Protein AF-A0A251R0H1-F1 (afdb_monomer)

Solvent-accessible surface area (backbone atoms only — not comparable to full-atom values): 16816 Å² total; per-residue (Å²): 136,90,85,82,91,78,93,80,93,90,88,89,86,91,89,86,87,88,80,90,82,88,77,90,83,90,82,91,83,88,71,77,65,68,59,54,53,57,49,51,52,51,50,49,50,52,51,52,47,53,55,49,50,53,53,51,51,61,48,65,69,34,68,59,36,58,60,69,63,50,48,65,57,42,72,81,57,63,61,76,92,51,38,46,67,50,48,35,42,77,58,64,64,34,59,48,39,52,86,54,25,64,61,52,51,53,52,52,35,50,54,39,52,54,44,37,54,70,69,63,72,56,62,74,89,78,49,51,72,67,54,52,51,50,50,51,51,44,64,62,44,36,65,63,40,64,68,92,40,68,46,41,65,36,69,69,50,28,52,49,50,41,52,41,51,50,54,49,15,74,75,35,73,74,42,39,77,54,96,64,56,70,62,64,45,50,62,44,47,56,44,48,46,52,79,80,46,77,85,55,67,86,76,51,60,76,83,82,50,55,71,68,56,50,51,49,42,46,28,54,31,41,50,46,44,50,45,56,42,71,78,46,50,50,46,53,24,82,91,23,58,43,48,55,52,49,53,52,51,48,53,53,50,42,46,73,77,38,57,68,62,45,53,55,56,62,72,67,54,78,76,79,77,73,82,78,81,88,124

Sequence (279 aa):
MSKDLEEEVQNPNKPSNNANSNGLNSSTSNIENTSKEAQKSTMGARATDSARIIKFTKVLSGTTVILEKLRELAWSGIPPYMRPDVWRLLLGYAPPNSDRRGGVLKRKRLEYLDCVSQYYDIPDTERSDDEINMLRQIAVDCPRTVPDVSFFQQAQVQKSLERILYTWAIRHPASGYVQGINDLVTPFLVVFLSEYLEGSVDSWSISDLSPDKISIIEADCYWCLSKLLDGMQDHYTFAQPGIQRLVFKLKEVVRRIDGLTNNQWRMREPRQKAPIPVG

Secondary structure (DSSP, 8-state):
-------------------------------TTHHHHHHHHHHHHHHHHHHHHHHHHHHHTSSB--HHHHHHHHTT---GGGHHHHHHHHTTSS-SBHHHHHHHHHHHHHHHHHHIIIIISS-GGGS-HHHHHHHHHHHHHGGGSSTT-GGGGSHHHHHHHHHHHHHHHHT-TTT---TTHHHHHHHHHHHHHTTT--S-GGG--GGGS-HHHHHHHHHHHHHHHHHHHHTSGGGTSTT-HHHHHHHHHHHHHHHHH-HHHHHHHHHHSPPPPPPPP--

Foldseek 3Di:
DDDDYDDDDDDDDYDDDDDDDDDDDDDDDDDPPVVVVVVVVVVVVVVVVVVLVVLQCVQLPDQFRDQVSLCVSPVVHDDLLCCLVSLCDNLVVAGRGPVCRVVSLVVLLVVLVVLCVVFVVDDPVPDDPVLVVLLVVLLVVQCVAPVVAVLSNDPVNSVLLSSLLSSLQVVLVQQRHDPPLSNVLVVLLVSLCCNPDDDDSNPDDPVVDDPVSSSSSSSSSSSSSVSVCVVLVLCRGPPRVSVVVVVVVVLVVCCVPPVPVNVVVVVPPPDDPDDDDDD

Nearest PDB structures (foldseek):
  1fkm-assembly1_A  TM=9.348E-01  e=6.766E-16  Saccharomyces cerevisiae
  2g77-assembly1_A  TM=9.321E-01  e=9.440E-16  Saccharomyces cerevisiae
  2qfz-assembly2_B  TM=9.842E-01  e=6.332E-15  Homo sapiens
  2qfz-assembly1_A  TM=9.785E-01  e=6.965E-15  Homo sapiens
  6d0s-assembly1_A  TM=9.529E-01  e=8.512E-13  Homo sapiens

Structure (mmCIF, N/CA/C/O backbone):
data_AF-A0A251R0H1-F1
#
_entry.id   AF-A0A251R0H1-F1
#
loop_
_atom_site.group_PDB
_atom_site.id
_atom_site.type_symbol
_atom_site.label_atom_id
_atom_site.label_alt_id
_atom_site.label_comp_id
_atom_site.label_asym_id
_atom_site.label_entity_id
_atom_site.label_seq_id
_atom_site.pdbx_PDB_ins_code
_atom_site.Cartn_x
_atom_site.Cartn_y
_atom_site.Cartn_z
_atom_site.occupancy
_atom_site.B_iso_or_equiv
_atom_site.auth_seq_id
_atom_site.auth_comp_id
_atom_site.auth_asym_id
_atom_site.auth_atom_id
_atom_site.pdbx_PDB_model_num
ATOM 1 N N . MET A 1 1 ? 18.557 64.576 3.993 1.00 33.88 1 MET A N 1
ATOM 2 C CA . MET A 1 1 ? 17.906 65.664 4.748 1.00 33.88 1 MET A CA 1
ATOM 3 C C . MET A 1 1 ? 16.540 65.149 5.167 1.00 33.88 1 MET A C 1
ATOM 5 O O . MET A 1 1 ? 15.774 64.766 4.294 1.00 33.88 1 MET A O 1
ATOM 9 N N . SER A 1 2 ? 16.331 65.023 6.473 1.00 28.97 2 SER A N 1
ATOM 10 C CA . SER A 1 2 ? 15.152 64.465 7.147 1.00 28.97 2 SER A CA 1
ATOM 11 C C . SER A 1 2 ? 13.860 65.251 6.907 1.00 28.97 2 SER A C 1
ATOM 13 O O . SER A 1 2 ? 13.933 66.444 6.601 1.00 28.97 2 SER A O 1
ATOM 15 N N . LYS A 1 3 ? 12.713 64.587 7.125 1.00 32.62 3 LYS A N 1
ATOM 16 C CA . LYS A 1 3 ? 11.586 65.021 7.990 1.00 32.62 3 LYS A CA 1
ATOM 17 C C . LYS A 1 3 ? 10.477 63.950 7.930 1.00 32.62 3 LYS A C 1
ATOM 19 O O . LYS A 1 3 ? 10.021 63.652 6.833 1.00 32.62 3 LYS A O 1
ATOM 24 N N . ASP A 1 4 ? 10.264 63.140 8.972 1.00 32.03 4 ASP A N 1
ATOM 25 C CA . ASP A 1 4 ? 9.591 63.386 10.279 1.00 32.03 4 ASP A CA 1
ATOM 26 C C . ASP A 1 4 ? 8.078 63.051 10.193 1.00 32.03 4 ASP A C 1
ATOM 28 O O . ASP A 1 4 ? 7.418 63.559 9.291 1.00 32.03 4 ASP A O 1
ATOM 32 N N . LEU A 1 5 ? 7.600 61.992 10.888 1.00 32.25 5 LEU A N 1
ATOM 33 C CA . LEU A 1 5 ? 6.926 61.963 12.226 1.00 32.25 5 LEU A CA 1
ATOM 34 C C . LEU A 1 5 ? 5.464 62.475 12.138 1.00 32.25 5 LEU A C 1
ATOM 36 O O . LEU A 1 5 ? 5.220 63.439 11.426 1.00 32.25 5 LEU A O 1
ATOM 40 N N . GLU A 1 6 ? 4.414 61.989 12.807 1.00 30.75 6 GLU A N 1
ATOM 41 C CA . GLU A 1 6 ? 4.087 60.927 13.778 1.00 30.75 6 GLU A CA 1
ATOM 42 C C . GLU A 1 6 ? 2.548 61.026 13.995 1.00 30.75 6 GLU A C 1
ATOM 44 O O . GLU A 1 6 ? 2.021 62.121 13.818 1.00 30.75 6 GLU A O 1
ATOM 49 N N . GLU A 1 7 ? 1.873 59.911 14.338 1.00 28.66 7 GLU A N 1
ATOM 50 C CA . GLU A 1 7 ? 0.805 59.740 15.374 1.00 28.66 7 GLU A CA 1
ATOM 51 C C . GLU A 1 7 ? -0.383 60.749 15.514 1.00 28.66 7 GLU A C 1
ATOM 53 O O . GLU A 1 7 ? -0.300 61.911 15.163 1.00 28.66 7 GLU A O 1
ATOM 58 N N . GLU A 1 8 ? -1.580 60.474 16.052 1.00 27.03 8 GLU A N 1
ATOM 59 C CA . GLU A 1 8 ? -2.229 59.374 16.782 1.00 27.03 8 GLU A CA 1
ATOM 60 C C . GLU A 1 8 ? -3.769 59.662 16.817 1.00 27.03 8 GLU A C 1
ATOM 62 O O . GLU A 1 8 ? -4.186 60.816 16.851 1.00 27.03 8 GLU A O 1
ATOM 67 N N . VAL A 1 9 ? -4.585 58.594 16.864 1.00 27.45 9 VAL A N 1
ATOM 68 C CA . VAL A 1 9 ? -5.746 58.335 17.764 1.00 27.45 9 VAL A CA 1
ATOM 69 C C . VAL A 1 9 ? -7.031 59.221 17.795 1.00 27.45 9 VAL A C 1
ATOM 71 O O . VAL A 1 9 ? -7.006 60.438 17.901 1.00 27.45 9 VAL A O 1
ATOM 74 N N . GLN A 1 10 ? -8.171 58.495 17.872 1.00 27.14 10 GLN A N 1
ATOM 75 C CA . GLN A 1 10 ? -9.391 58.662 18.716 1.00 27.14 10 GLN A CA 1
ATOM 76 C C . GLN A 1 10 ? -10.782 58.726 18.029 1.00 27.14 10 GLN A C 1
ATOM 78 O O . GLN A 1 10 ? -11.027 59.438 17.065 1.00 27.14 10 GLN A O 1
ATOM 83 N N . ASN A 1 11 ? -11.709 57.948 18.606 1.00 26.66 11 ASN A N 1
ATOM 84 C CA . ASN A 1 11 ? -13.141 57.734 18.309 1.00 26.66 11 ASN A CA 1
ATOM 85 C C . ASN A 1 11 ? -13.963 58.362 19.469 1.00 26.66 11 ASN A C 1
ATOM 87 O O . ASN A 1 11 ? -13.424 58.310 20.582 1.00 26.66 11 ASN A O 1
ATOM 91 N N . PRO A 1 12 ? -15.199 58.929 19.326 1.00 34.78 12 PRO A N 1
ATOM 92 C CA . PRO A 1 12 ? -16.439 58.152 19.619 1.00 34.78 12 PRO A CA 1
ATOM 93 C C . PRO A 1 12 ? -17.831 58.668 19.077 1.00 34.78 12 PRO A C 1
ATOM 95 O O . PRO A 1 12 ? -18.047 59.850 18.855 1.00 34.78 12 PRO A O 1
ATOM 98 N N . ASN A 1 13 ? -18.816 57.743 19.004 1.00 26.47 13 ASN A N 1
ATOM 99 C CA . ASN A 1 13 ? -20.289 57.787 19.295 1.00 26.47 13 ASN A CA 1
ATOM 100 C C . ASN A 1 13 ? -21.330 58.824 18.727 1.00 26.47 13 ASN A C 1
ATOM 102 O O . ASN A 1 13 ? -21.413 59.931 19.238 1.00 26.47 13 ASN A O 1
ATOM 106 N N . LYS A 1 14 ? -22.289 58.302 17.899 1.00 26.69 14 LYS A N 1
ATOM 107 C CA . LYS A 1 14 ? -23.811 58.398 17.853 1.00 26.69 14 LYS A CA 1
ATOM 108 C C . LYS A 1 14 ? -24.567 59.777 17.874 1.00 26.69 14 LYS A C 1
ATOM 110 O O . LYS A 1 14 ? -23.986 60.757 18.305 1.00 26.69 14 LYS A O 1
ATOM 115 N N . PRO A 1 15 ? -25.925 59.872 17.686 1.00 43.66 15 PRO A N 1
ATOM 116 C CA . PRO A 1 15 ? -26.923 59.247 16.766 1.00 43.66 15 PRO A CA 1
ATOM 117 C C . PRO A 1 15 ? -28.010 60.239 16.190 1.00 43.66 15 PRO A C 1
ATOM 119 O O . PRO A 1 15 ? -28.147 61.361 16.666 1.00 43.66 15 PRO A O 1
ATOM 122 N N . SER A 1 16 ? -28.881 59.813 15.251 1.00 25.80 16 SER A N 1
ATOM 123 C CA . SER A 1 16 ? -30.300 60.276 15.066 1.00 25.80 16 SER A CA 1
ATOM 124 C C . SER A 1 16 ? -30.977 59.460 13.945 1.00 25.80 16 SER A C 1
ATOM 126 O O . SER A 1 16 ? -30.364 59.300 12.899 1.00 25.80 16 SER A O 1
ATOM 128 N N . ASN A 1 17 ? -32.076 58.709 14.118 1.00 26.19 17 ASN A N 1
ATOM 129 C CA . ASN A 1 17 ? -33.483 58.950 14.516 1.00 26.19 17 ASN A CA 1
ATOM 130 C C . ASN A 1 17 ? -34.459 59.301 13.367 1.00 26.19 17 ASN A C 1
ATOM 132 O O . ASN A 1 17 ? -34.279 60.301 12.683 1.00 26.19 17 ASN A O 1
ATOM 136 N N . ASN A 1 18 ? -35.559 58.523 13.344 1.00 29.03 18 ASN A N 1
ATOM 137 C CA . ASN A 1 18 ? -36.906 58.754 12.778 1.00 29.03 18 ASN A CA 1
ATOM 138 C C . ASN A 1 18 ? -37.117 58.564 11.258 1.00 29.03 18 ASN A C 1
ATOM 140 O O . ASN A 1 18 ? -36.307 59.008 10.463 1.00 29.03 18 ASN A O 1
ATOM 144 N N . ALA A 1 19 ? -38.220 57.985 10.757 1.00 28.23 19 ALA A N 1
ATOM 145 C CA . ALA A 1 19 ? -39.401 57.337 11.347 1.00 28.23 19 ALA A CA 1
ATOM 146 C C . ALA A 1 19 ? -40.249 56.667 10.229 1.00 28.23 19 ALA A C 1
ATOM 148 O O . ALA A 1 19 ? -40.205 57.144 9.102 1.00 28.23 19 ALA A O 1
ATOM 149 N N . ASN A 1 20 ? -41.049 55.651 10.616 1.00 28.34 20 ASN A N 1
ATOM 150 C CA . ASN A 1 20 ? -42.420 55.286 10.169 1.00 28.34 20 ASN A CA 1
ATOM 151 C C . ASN A 1 20 ? -42.744 55.091 8.663 1.00 28.34 20 ASN A C 1
ATOM 153 O O . ASN A 1 20 ? -42.282 55.829 7.814 1.00 28.34 20 ASN A O 1
ATOM 157 N N . SER A 1 21 ? -43.641 54.202 8.213 1.00 27.86 21 SER A N 1
ATOM 158 C CA . SER A 1 21 ? -44.612 53.273 8.826 1.00 27.86 21 SER A CA 1
ATOM 159 C C . SER A 1 21 ? -45.379 52.538 7.702 1.00 27.86 21 SER A C 1
ATOM 161 O O . SER A 1 21 ? -45.426 53.045 6.583 1.00 27.86 21 SER A O 1
ATOM 163 N N . ASN A 1 22 ? -46.104 51.470 8.074 1.00 30.30 22 ASN A N 1
ATOM 164 C CA . ASN A 1 22 ? -47.181 50.750 7.352 1.00 30.30 22 ASN A CA 1
ATOM 165 C C . ASN A 1 22 ? -46.716 49.660 6.370 1.00 30.30 22 ASN A C 1
ATOM 167 O O . ASN A 1 22 ? -45.845 49.887 5.551 1.00 30.30 22 ASN A O 1
ATOM 171 N N . GLY A 1 23 ? -47.274 48.451 6.342 1.00 27.67 23 GLY A N 1
ATOM 172 C CA . GLY A 1 23 ? -4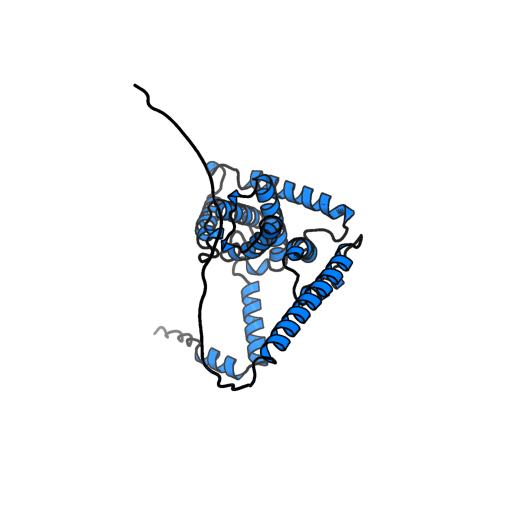8.433 47.871 7.014 1.00 27.67 23 GLY A CA 1
ATOM 173 C C . GLY A 1 23 ? -48.643 46.450 6.463 1.00 27.67 23 GLY A C 1
ATOM 174 O O . GLY A 1 23 ? -48.326 46.174 5.311 1.00 27.67 23 GLY A O 1
ATOM 175 N N . LEU A 1 24 ? -49.103 45.565 7.343 1.00 28.53 24 LEU A N 1
ATOM 176 C CA . LEU A 1 24 ? -49.311 44.116 7.222 1.00 28.53 24 LEU A CA 1
ATOM 177 C C . LEU A 1 24 ? -49.946 43.607 5.911 1.00 28.53 24 LEU A C 1
ATOM 179 O O . LEU A 1 24 ? -50.910 44.192 5.432 1.00 28.53 24 LEU A O 1
ATOM 183 N N . ASN A 1 25 ? -49.540 42.400 5.490 1.00 28.50 25 ASN A N 1
ATOM 184 C CA . ASN A 1 25 ? -50.471 41.279 5.308 1.00 28.50 25 ASN A CA 1
ATOM 185 C C . ASN A 1 25 ? -49.767 39.926 5.517 1.00 28.50 25 ASN A C 1
ATOM 187 O O . ASN A 1 25 ? -48.743 39.621 4.912 1.00 28.50 25 ASN A O 1
ATOM 191 N N . SER A 1 26 ? -50.342 39.148 6.433 1.00 26.64 26 SER A N 1
ATOM 192 C CA . SER A 1 26 ? -49.935 37.812 6.865 1.00 26.64 26 SER A CA 1
ATOM 193 C C . SER A 1 26 ? -50.400 36.745 5.872 1.00 26.64 26 SER A C 1
ATOM 195 O O . SER A 1 26 ? -51.527 36.791 5.382 1.00 26.64 26 SER A O 1
ATOM 197 N N . SER A 1 27 ? -49.556 35.747 5.617 1.00 27.92 27 SER A N 1
ATOM 198 C CA . SER A 1 27 ? -49.965 34.433 5.112 1.00 27.92 27 SER A CA 1
ATOM 199 C C . SER A 1 27 ? -49.024 33.381 5.694 1.00 27.92 27 SER A C 1
ATOM 201 O O . SER A 1 27 ? -47.894 33.198 5.250 1.00 27.92 27 SER A O 1
ATOM 203 N N . THR A 1 28 ? -49.490 32.729 6.751 1.00 32.06 28 THR A N 1
ATOM 204 C CA . THR A 1 28 ? -48.894 31.555 7.386 1.00 32.06 28 THR A CA 1
ATOM 205 C C . THR A 1 28 ? -49.078 30.325 6.494 1.00 32.06 28 THR A C 1
ATOM 207 O O . THR A 1 28 ? -50.207 29.988 6.152 1.00 32.06 28 THR A O 1
ATOM 210 N N . SER A 1 29 ? -47.997 29.608 6.168 1.00 31.45 29 SER A N 1
ATOM 211 C CA . SER A 1 29 ? -47.917 28.137 6.304 1.00 31.45 29 SER A CA 1
ATOM 212 C C . SER A 1 29 ? -46.581 27.551 5.805 1.00 31.45 29 SER A C 1
ATOM 214 O O . SER A 1 29 ? -46.056 27.935 4.767 1.00 31.45 29 SER A O 1
ATOM 216 N N . ASN A 1 30 ? -46.097 26.550 6.556 1.00 33.62 30 ASN A N 1
ATOM 217 C CA . ASN A 1 30 ? -45.208 25.451 6.138 1.00 33.62 30 ASN A CA 1
ATOM 218 C C . ASN A 1 30 ? -43.681 25.666 6.040 1.00 33.62 30 ASN A C 1
ATOM 220 O O . ASN A 1 30 ? -43.066 25.229 5.073 1.00 33.62 30 ASN A O 1
ATOM 224 N N . ILE A 1 31 ? -43.033 26.205 7.084 1.00 37.12 31 ILE A N 1
ATOM 225 C CA . ILE A 1 31 ? -41.552 26.158 7.217 1.00 37.12 31 ILE A CA 1
ATOM 226 C C . ILE A 1 31 ? -41.069 25.261 8.384 1.00 37.12 31 ILE A C 1
ATOM 228 O O . ILE A 1 31 ? -39.903 24.879 8.443 1.00 37.12 31 ILE A O 1
ATOM 232 N N . GLU A 1 32 ? -41.945 24.817 9.292 1.00 33.03 32 GLU A N 1
ATOM 233 C CA . GLU A 1 32 ? -41.499 24.134 10.525 1.00 33.03 32 GLU A CA 1
ATOM 234 C C . GLU A 1 32 ? -41.261 22.612 10.432 1.00 33.03 32 GLU A C 1
ATOM 236 O O . GLU A 1 32 ? -40.741 22.030 11.387 1.00 33.03 32 GLU A O 1
ATOM 241 N N . ASN A 1 33 ? -41.581 21.952 9.311 1.00 34.88 33 ASN A N 1
ATOM 242 C CA . ASN A 1 33 ? -41.380 20.497 9.181 1.00 34.88 33 ASN A CA 1
ATOM 243 C C . ASN A 1 33 ? -40.058 20.098 8.503 1.00 34.88 33 ASN A C 1
ATOM 245 O O . ASN A 1 33 ? -39.491 19.064 8.851 1.00 34.88 33 ASN A O 1
ATOM 249 N N . THR A 1 34 ? -39.502 20.925 7.616 1.00 36.66 34 THR A N 1
ATOM 250 C CA . THR A 1 34 ? -38.254 20.620 6.887 1.00 36.66 34 THR A CA 1
ATOM 251 C C . THR A 1 34 ? -37.001 20.754 7.759 1.00 36.66 34 THR A C 1
ATOM 253 O O . THR A 1 34 ? -36.022 20.034 7.567 1.00 36.66 34 THR A O 1
ATOM 256 N N . SER A 1 35 ? -37.029 21.627 8.768 1.00 41.69 35 SER A N 1
ATOM 257 C CA . SER A 1 35 ? -35.908 21.844 9.694 1.00 41.69 35 SER A CA 1
ATOM 258 C C . SER A 1 35 ? -35.777 20.737 10.748 1.00 41.69 35 SER A C 1
ATOM 260 O O . SER A 1 35 ? -34.661 20.367 11.114 1.00 41.69 35 SER A O 1
ATOM 262 N N . LYS A 1 36 ? -36.892 20.139 11.191 1.00 38.16 36 LYS A N 1
ATOM 263 C CA . LYS A 1 36 ? -36.881 19.040 12.173 1.00 38.16 36 LYS A CA 1
ATOM 264 C C . LYS A 1 36 ? -36.398 17.720 11.572 1.00 38.16 36 LYS A C 1
ATOM 266 O O . LYS A 1 36 ? -35.693 16.986 12.255 1.00 38.16 36 LYS A O 1
ATOM 271 N N . GLU A 1 37 ? -36.701 17.425 10.308 1.00 37.50 37 GLU A N 1
ATOM 272 C CA . GLU A 1 37 ? -36.229 16.200 9.640 1.00 37.50 37 GLU A CA 1
ATOM 273 C C . GLU A 1 37 ? -34.733 16.246 9.299 1.00 37.50 37 GLU A C 1
ATOM 275 O O . GLU A 1 37 ? -34.021 15.276 9.563 1.00 37.50 37 GLU A O 1
ATOM 280 N N . ALA A 1 38 ? -34.227 17.390 8.823 1.00 40.59 38 ALA A N 1
ATOM 281 C CA . ALA A 1 38 ? -32.801 17.591 8.555 1.00 40.59 38 ALA A CA 1
ATOM 282 C C . ALA A 1 38 ? -31.947 17.603 9.839 1.00 40.59 38 ALA A C 1
ATOM 284 O O . ALA A 1 38 ? -30.822 17.096 9.855 1.00 40.59 38 ALA A O 1
ATOM 285 N N . GLN A 1 39 ? -32.477 18.126 10.952 1.00 39.84 39 GLN A N 1
ATOM 286 C CA . GLN A 1 39 ? -31.795 18.055 12.248 1.00 39.84 39 GLN A CA 1
ATOM 287 C C . GLN A 1 39 ? -31.884 16.665 12.889 1.00 39.84 39 GLN A C 1
ATOM 289 O O . GLN A 1 39 ? -30.899 16.207 13.466 1.00 39.84 39 GLN A O 1
ATOM 294 N N . LYS A 1 40 ? -33.003 15.943 12.739 1.00 38.09 40 LYS A N 1
ATOM 295 C CA . LYS A 1 40 ? -33.164 14.574 13.262 1.00 38.09 40 LYS A CA 1
ATOM 296 C C . LYS A 1 40 ? -32.324 13.554 12.480 1.00 38.09 40 LYS A C 1
ATOM 298 O O . LYS A 1 40 ? -31.766 12.649 13.098 1.00 38.09 40 LYS A O 1
ATOM 303 N N . SER A 1 41 ? -32.151 13.735 11.167 1.00 43.84 41 SER A N 1
ATOM 304 C CA . SER A 1 41 ? -31.248 12.919 10.340 1.00 43.84 41 SER A CA 1
ATOM 305 C C . SER A 1 41 ? -29.771 13.195 10.645 1.00 43.84 41 SER A C 1
ATOM 307 O O . SER A 1 41 ? -28.990 12.254 10.769 1.00 43.84 41 SER A O 1
ATOM 309 N N . THR A 1 42 ? -29.393 14.456 10.882 1.00 44.75 42 THR A N 1
ATOM 310 C CA . THR A 1 42 ? -28.019 14.841 11.255 1.00 44.75 42 THR A CA 1
ATOM 311 C C . THR A 1 42 ? -27.660 14.405 12.681 1.00 44.75 42 THR A C 1
ATOM 313 O O . THR A 1 42 ? -26.555 13.917 12.921 1.00 44.75 42 THR A O 1
ATOM 316 N N . MET A 1 43 ? -28.586 14.524 13.640 1.00 41.47 43 MET A N 1
ATOM 317 C CA . MET A 1 43 ? -28.401 14.018 15.007 1.00 41.47 43 MET A CA 1
ATOM 318 C C . MET A 1 43 ? -28.357 12.488 15.048 1.00 41.47 43 MET A C 1
ATOM 320 O O . MET A 1 43 ? -27.519 11.930 15.753 1.00 41.47 43 MET A O 1
ATOM 324 N N . GLY A 1 44 ? -29.204 11.812 14.263 1.00 45.69 44 GLY A N 1
ATOM 325 C CA . GLY A 1 44 ? -29.175 10.360 14.095 1.00 45.69 44 GLY A CA 1
ATOM 326 C C . GLY A 1 44 ? -27.857 9.878 13.490 1.00 45.69 44 GLY A C 1
ATOM 327 O O . GLY A 1 44 ? -27.226 8.991 14.054 1.00 45.69 44 GLY A O 1
ATOM 328 N N . ALA A 1 45 ? -27.380 10.524 12.421 1.00 51.44 45 ALA A N 1
ATOM 329 C CA . ALA A 1 45 ? -26.102 10.207 11.784 1.00 51.44 45 ALA A CA 1
ATOM 330 C C . ALA A 1 45 ? -24.908 10.398 12.740 1.00 51.44 45 ALA A C 1
ATOM 332 O O . ALA A 1 45 ? -24.095 9.487 12.899 1.00 51.44 45 ALA A O 1
ATOM 333 N N . ARG A 1 46 ? -24.840 11.525 13.464 1.00 57.53 46 ARG A N 1
ATOM 334 C CA . ARG A 1 46 ? -23.781 11.789 14.460 1.00 57.53 46 ARG A CA 1
ATOM 335 C C . ARG A 1 46 ? -23.829 10.830 15.654 1.00 57.53 46 ARG A C 1
ATOM 337 O O . ARG A 1 46 ? -22.784 10.381 16.116 1.00 57.53 46 ARG A O 1
ATOM 344 N N . ALA A 1 47 ? -25.021 10.472 16.136 1.00 60.31 47 ALA A N 1
ATOM 345 C CA . ALA A 1 47 ? -25.182 9.487 17.208 1.00 60.31 47 ALA A CA 1
ATOM 346 C C . ALA A 1 47 ? -24.784 8.072 16.753 1.00 60.31 47 ALA A C 1
ATOM 348 O O . ALA A 1 47 ? -24.138 7.341 17.505 1.00 60.31 47 ALA A O 1
ATOM 349 N N . THR A 1 48 ? -25.111 7.694 15.510 1.00 64.44 48 THR A N 1
ATOM 350 C CA . THR A 1 48 ? -24.682 6.410 14.934 1.00 64.44 48 THR A CA 1
ATOM 351 C C . THR A 1 48 ? -23.176 6.345 14.714 1.00 64.44 48 THR A C 1
ATOM 353 O O . THR A 1 48 ? -22.586 5.286 14.934 1.00 64.44 48 THR A O 1
ATOM 356 N N . ASP A 1 49 ? -22.547 7.465 14.348 1.00 77.69 49 ASP A N 1
ATOM 357 C CA . ASP A 1 49 ? -21.098 7.547 14.185 1.00 77.69 49 ASP A CA 1
ATOM 358 C C . ASP A 1 49 ? -20.399 7.447 15.546 1.00 77.69 49 ASP A C 1
ATOM 360 O O . ASP A 1 49 ? -19.556 6.578 15.744 1.00 77.69 49 ASP A O 1
ATOM 364 N N . SER A 1 50 ? -20.866 8.189 16.557 1.00 85.88 50 SER A N 1
ATOM 365 C CA . SER A 1 50 ? -20.360 8.078 17.933 1.00 85.88 50 SER A CA 1
ATOM 366 C C . SER A 1 50 ? -20.475 6.651 18.494 1.00 85.88 50 SER A C 1
ATOM 368 O O . SER A 1 50 ? -19.505 6.104 19.025 1.00 85.88 50 SER A O 1
ATOM 370 N N . ALA A 1 51 ? -21.620 5.986 18.309 1.00 90.81 51 ALA A N 1
ATOM 371 C CA . ALA A 1 51 ? -21.799 4.600 18.739 1.00 90.81 51 ALA A CA 1
ATOM 372 C C . ALA A 1 51 ? -20.872 3.626 17.992 1.00 90.81 51 ALA A C 1
ATOM 374 O O . ALA A 1 51 ? -20.363 2.673 18.588 1.00 90.81 51 ALA A O 1
ATOM 375 N N . ARG A 1 52 ? -20.638 3.847 16.692 1.00 91.75 52 ARG A N 1
ATOM 376 C CA . ARG A 1 52 ? -19.697 3.057 15.885 1.00 91.75 52 ARG A CA 1
ATOM 377 C C . ARG A 1 52 ? -18.275 3.211 16.417 1.00 91.75 52 ARG A C 1
ATOM 379 O O . ARG A 1 52 ? -17.613 2.204 16.660 1.00 91.75 52 ARG A O 1
ATOM 386 N N . ILE A 1 53 ? -17.852 4.444 16.669 1.00 94.06 53 ILE A N 1
ATOM 387 C CA . ILE A 1 53 ? -16.532 4.783 17.208 1.00 94.06 53 ILE A CA 1
ATOM 388 C C . ILE A 1 53 ? -16.306 4.081 18.546 1.00 94.06 53 ILE A C 1
ATOM 390 O O . ILE A 1 53 ? -15.307 3.387 18.710 1.00 94.06 53 ILE A O 1
ATOM 394 N N . ILE A 1 54 ? -17.270 4.162 19.468 1.00 95.56 54 ILE A N 1
ATOM 395 C CA . ILE A 1 54 ? -17.191 3.490 20.774 1.00 95.56 54 ILE A CA 1
ATOM 396 C C . ILE A 1 54 ? -16.968 1.981 20.609 1.00 95.56 54 ILE A C 1
ATOM 398 O O . ILE A 1 54 ? -16.147 1.392 21.318 1.00 95.56 54 ILE A O 1
ATOM 402 N N . LYS A 1 55 ? -17.664 1.336 19.663 1.00 95.50 55 LYS A N 1
ATOM 403 C CA . LYS A 1 55 ? -17.494 -0.102 19.421 1.00 95.50 55 LYS A CA 1
ATOM 404 C C . LYS A 1 55 ? -16.108 -0.439 18.862 1.00 95.50 55 LYS A C 1
ATOM 406 O O . LYS A 1 55 ? -15.505 -1.399 19.340 1.00 95.50 55 LYS A O 1
ATOM 411 N N . PHE A 1 56 ? -15.589 0.334 17.904 1.00 97.19 56 PHE A N 1
ATOM 412 C CA . PHE A 1 56 ? -14.227 0.133 17.393 1.00 97.19 56 PHE A CA 1
ATOM 413 C C . PHE A 1 56 ? -13.186 0.344 18.493 1.00 97.19 56 PHE A C 1
ATOM 415 O O . PHE A 1 56 ? -12.346 -0.529 18.700 1.00 97.19 56 PHE A O 1
ATOM 422 N N . THR A 1 57 ? -13.280 1.438 19.252 1.00 96.62 57 THR A N 1
ATOM 423 C CA . THR A 1 57 ? -12.370 1.728 20.369 1.00 96.62 57 THR A CA 1
ATOM 424 C C . THR A 1 57 ? -12.360 0.588 21.383 1.00 96.62 57 THR A C 1
ATOM 426 O O . THR A 1 57 ? -11.291 0.157 21.804 1.00 96.62 57 THR A O 1
ATOM 429 N N . LYS A 1 58 ? -13.531 0.027 21.717 1.00 96.69 58 LYS A N 1
ATOM 430 C CA . LYS A 1 58 ? -13.643 -1.129 22.619 1.00 96.69 58 LYS A CA 1
ATOM 431 C C . LYS A 1 58 ? -12.946 -2.383 22.082 1.00 96.69 58 LYS A C 1
ATOM 433 O O . LYS A 1 58 ? -12.373 -3.136 22.861 1.00 96.69 58 LYS A O 1
ATOM 438 N N . VAL A 1 59 ? -13.029 -2.651 20.779 1.00 96.50 59 VAL A N 1
ATOM 439 C CA . VAL A 1 59 ? -12.372 -3.821 20.167 1.00 96.50 59 VAL A CA 1
ATOM 440 C C . VAL A 1 59 ? -10.859 -3.617 20.073 1.00 96.50 59 VAL A C 1
ATOM 442 O O . VAL A 1 59 ? -10.101 -4.550 20.334 1.00 96.50 59 VAL A O 1
ATOM 445 N N . LEU A 1 60 ? -10.417 -2.407 19.731 1.00 96.44 60 LEU A N 1
ATOM 446 C CA . LEU A 1 60 ? -9.004 -2.076 19.533 1.00 96.44 60 LEU A CA 1
ATOM 447 C C . LEU A 1 60 ? -8.223 -1.902 20.843 1.00 96.44 60 LEU A C 1
ATOM 449 O O . LEU A 1 60 ? -7.006 -2.073 20.831 1.00 96.44 60 LEU A O 1
ATOM 453 N N . SER A 1 61 ? -8.897 -1.593 21.956 1.00 95.25 61 SER A N 1
ATOM 454 C CA . SER A 1 61 ? -8.266 -1.429 23.274 1.00 95.25 61 SER A CA 1
ATOM 455 C C . SER A 1 61 ? -7.909 -2.746 23.972 1.00 95.25 61 SER A C 1
ATOM 457 O O . SER A 1 61 ? -7.217 -2.731 24.989 1.00 95.25 61 SER A O 1
ATOM 459 N N . GLY A 1 62 ? -8.359 -3.891 23.450 1.00 94.06 62 GLY A N 1
ATOM 460 C CA . GLY A 1 62 ? -7.999 -5.197 23.998 1.00 94.06 62 GLY A CA 1
ATOM 461 C C . GLY A 1 62 ? -6.504 -5.502 23.849 1.00 94.06 62 GLY A C 1
ATOM 462 O O . GLY A 1 62 ? -5.900 -5.193 22.824 1.00 94.06 62 GLY A O 1
ATOM 463 N N . THR A 1 63 ? -5.911 -6.183 24.839 1.00 95.31 63 THR A N 1
ATOM 464 C CA . THR A 1 63 ? -4.507 -6.652 24.794 1.00 95.31 63 THR A CA 1
ATOM 465 C C . THR A 1 63 ? -4.218 -7.491 23.549 1.00 95.31 63 THR A C 1
ATOM 467 O O . THR A 1 63 ? -3.138 -7.429 22.968 1.00 95.31 63 THR A O 1
ATOM 470 N N . THR A 1 64 ? -5.201 -8.281 23.118 1.00 96.94 64 THR A N 1
ATOM 471 C CA . THR A 1 64 ? -5.193 -8.977 21.832 1.00 96.94 64 THR A CA 1
ATOM 472 C C . THR A 1 64 ? -6.484 -8.650 21.101 1.00 96.94 64 THR A C 1
ATOM 474 O O . THR A 1 64 ? -7.574 -8.966 21.580 1.00 96.94 64 THR A O 1
ATOM 477 N N . VAL A 1 65 ? -6.365 -8.013 19.938 1.00 97.62 65 VAL A N 1
ATOM 478 C CA . VAL A 1 65 ? -7.518 -7.670 19.102 1.00 97.62 65 VAL A CA 1
ATOM 479 C C . VAL A 1 65 ? -8.086 -8.937 18.463 1.00 97.62 65 VAL A C 1
ATOM 481 O O . VAL A 1 65 ? -7.388 -9.661 17.755 1.00 97.62 65 VAL A O 1
ATOM 484 N N . ILE A 1 66 ? -9.375 -9.196 18.683 1.00 97.38 66 ILE A N 1
ATOM 485 C CA . ILE A 1 66 ? -10.079 -10.326 18.065 1.00 97.38 66 ILE A CA 1
ATOM 486 C C . ILE A 1 66 ? -10.420 -9.949 16.619 1.00 97.38 66 ILE A C 1
ATOM 488 O O . ILE A 1 66 ? -11.373 -9.206 16.379 1.00 97.38 66 ILE A O 1
ATOM 492 N N . LEU A 1 67 ? -9.642 -10.461 15.660 1.00 97.44 67 LEU A N 1
ATOM 493 C CA . LEU A 1 67 ? -9.743 -10.070 14.249 1.00 97.44 67 LEU A CA 1
ATOM 494 C C . LEU A 1 67 ? -11.112 -10.374 13.625 1.00 97.44 67 LEU A C 1
ATOM 496 O O . LEU A 1 67 ? -11.585 -9.559 12.844 1.00 97.44 67 LEU A O 1
ATOM 500 N N . GLU A 1 68 ? -11.784 -11.469 13.999 1.00 97.56 68 GLU A N 1
ATOM 501 C CA . GLU A 1 68 ? -13.134 -11.764 13.480 1.00 97.56 68 GLU A CA 1
ATOM 502 C C . GLU A 1 68 ? -14.144 -10.678 13.855 1.00 97.56 68 GLU A C 1
ATOM 504 O O . GLU A 1 68 ? -14.826 -10.134 12.990 1.00 97.56 68 GLU A O 1
ATOM 509 N N . LYS A 1 69 ? -14.156 -10.254 15.125 1.00 97.25 69 LYS A N 1
ATOM 510 C CA . LYS A 1 69 ? -15.014 -9.147 15.572 1.00 97.25 69 LYS A CA 1
ATOM 511 C C . LYS A 1 69 ? -14.667 -7.856 14.837 1.00 97.25 69 LYS A C 1
ATOM 513 O O . LYS A 1 69 ? -15.555 -7.105 14.452 1.00 97.25 69 LYS A O 1
ATOM 518 N N . LEU A 1 70 ? -13.376 -7.589 14.628 1.00 97.88 70 LEU A N 1
ATOM 519 C CA . LEU A 1 70 ? -12.949 -6.406 13.885 1.00 97.88 70 LEU A CA 1
ATOM 520 C C . LEU A 1 70 ? -13.435 -6.442 12.426 1.00 97.88 70 LEU A C 1
ATOM 522 O O . LEU A 1 70 ? -13.898 -5.415 11.934 1.00 97.88 70 LEU A O 1
ATOM 526 N N . ARG A 1 71 ? -13.385 -7.604 11.758 1.00 98.19 71 ARG A N 1
ATOM 527 C CA . ARG A 1 71 ? -13.908 -7.793 10.393 1.00 98.19 71 ARG A CA 1
ATOM 528 C C . ARG A 1 71 ? -15.412 -7.567 10.323 1.00 98.19 71 ARG A C 1
ATOM 530 O O . ARG A 1 71 ? -15.858 -6.819 9.459 1.00 98.19 71 ARG A O 1
ATOM 537 N N . GLU A 1 72 ? -16.177 -8.150 11.245 1.00 97.25 72 GLU A N 1
ATOM 538 C CA . GLU A 1 72 ? -17.634 -7.963 11.321 1.00 97.25 72 GLU A CA 1
ATOM 539 C C . GLU A 1 72 ? -18.009 -6.481 11.459 1.00 97.25 72 GLU A C 1
ATOM 541 O O . GLU A 1 72 ? -18.893 -5.986 10.759 1.00 97.25 72 GLU A O 1
ATOM 546 N N . LEU A 1 73 ? -17.301 -5.744 12.322 1.00 96.19 73 LEU A N 1
ATOM 547 C CA . LEU A 1 73 ? -17.507 -4.304 12.471 1.00 96.19 73 LEU A CA 1
ATOM 548 C C . LEU A 1 73 ? -17.116 -3.521 11.212 1.00 96.19 73 LEU A C 1
ATOM 550 O O . LEU A 1 73 ? -17.879 -2.662 10.758 1.00 96.19 73 LEU A O 1
ATOM 554 N N . ALA A 1 74 ? -15.946 -3.823 10.649 1.00 97.19 74 ALA A N 1
ATOM 555 C CA . ALA A 1 74 ? -15.400 -3.155 9.473 1.00 97.19 74 ALA A CA 1
ATOM 556 C C . ALA A 1 74 ? -16.210 -3.404 8.194 1.00 97.19 74 ALA A C 1
ATOM 558 O O . ALA A 1 74 ? -16.178 -2.558 7.301 1.00 97.19 74 ALA A O 1
ATOM 559 N N . TRP A 1 75 ? -16.970 -4.503 8.118 1.00 96.38 75 TRP A N 1
ATOM 560 C CA . TRP A 1 75 ? -17.787 -4.865 6.954 1.00 96.38 75 TRP A CA 1
ATOM 561 C C . TRP A 1 75 ? -18.760 -3.759 6.534 1.00 96.38 75 TRP A C 1
ATOM 563 O O . TRP A 1 75 ? -19.004 -3.540 5.352 1.00 96.38 75 TRP A O 1
ATOM 573 N N . SER A 1 76 ? -19.287 -3.016 7.510 1.00 92.75 76 SER A N 1
ATOM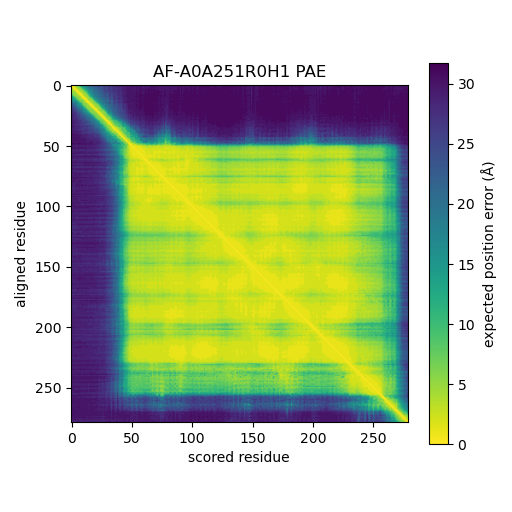 574 C CA . SER A 1 76 ? -20.209 -1.897 7.276 1.00 92.75 76 SER A CA 1
ATOM 575 C C . SER A 1 76 ? -19.514 -0.532 7.152 1.00 92.75 76 SER A C 1
ATOM 577 O O . SER A 1 76 ? -20.176 0.501 7.256 1.00 92.75 76 SER A O 1
ATOM 579 N N . GLY A 1 77 ? -18.188 -0.516 6.993 1.00 94.50 77 GLY A N 1
ATOM 580 C CA . GLY A 1 77 ? -17.361 0.685 6.899 1.00 94.50 77 GLY A CA 1
ATOM 581 C C . GLY A 1 77 ? -16.618 1.038 8.193 1.00 94.50 77 GLY A C 1
ATOM 582 O O . GLY A 1 77 ? -17.119 0.866 9.309 1.00 94.50 77 GLY A O 1
ATOM 583 N N . ILE A 1 78 ? -15.410 1.579 8.024 1.00 96.44 78 ILE A N 1
ATOM 584 C CA . ILE A 1 78 ? -14.515 2.010 9.106 1.00 96.44 78 ILE A CA 1
ATOM 585 C C . ILE A 1 78 ? -14.482 3.550 9.150 1.00 96.44 78 ILE A C 1
ATOM 587 O O . ILE A 1 78 ? -14.278 4.166 8.089 1.00 96.44 78 ILE A O 1
ATOM 591 N N . PRO A 1 79 ? -14.639 4.178 10.337 1.00 95.19 79 PRO A N 1
ATOM 592 C CA . PRO A 1 79 ? -14.462 5.622 10.500 1.00 95.19 79 PRO A CA 1
ATOM 593 C C . PRO A 1 79 ? -13.102 6.089 9.949 1.00 95.19 79 PRO A C 1
ATOM 595 O O . PRO A 1 79 ? -12.102 5.425 10.232 1.00 95.19 79 PRO A O 1
ATOM 598 N N . PRO A 1 80 ? -13.028 7.195 9.177 1.00 92.81 80 PRO A N 1
ATOM 599 C CA . PRO A 1 80 ? -11.821 7.593 8.443 1.00 92.81 80 PRO A CA 1
ATOM 600 C C . PRO A 1 80 ? -10.526 7.568 9.257 1.00 92.81 80 PRO A C 1
ATOM 602 O O . PRO A 1 80 ? -9.588 6.876 8.879 1.00 92.81 80 PRO A O 1
ATOM 605 N N . TYR A 1 81 ? -10.518 8.213 10.420 1.00 93.06 81 TYR A N 1
ATOM 606 C CA . TYR A 1 81 ? -9.347 8.331 11.291 1.00 93.06 81 TYR A CA 1
ATOM 607 C C . TYR A 1 81 ? -8.940 7.017 11.985 1.00 93.06 81 TYR A C 1
ATOM 609 O O . TYR A 1 81 ? -7.876 6.942 12.584 1.00 93.06 81 TYR A O 1
ATOM 617 N N . MET A 1 82 ? -9.772 5.970 11.923 1.00 96.75 82 MET A N 1
ATOM 618 C CA . MET A 1 82 ? -9.446 4.633 12.440 1.00 96.75 82 MET A CA 1
ATOM 619 C C . MET A 1 82 ? -8.973 3.683 11.334 1.00 96.75 82 MET A C 1
ATOM 621 O O . MET A 1 82 ? -8.479 2.595 11.632 1.00 96.75 82 MET A O 1
ATOM 625 N N . ARG A 1 83 ? -9.142 4.054 10.054 1.00 97.69 83 ARG A N 1
ATOM 626 C CA . ARG A 1 83 ? -8.761 3.209 8.911 1.00 97.69 83 ARG A CA 1
ATOM 627 C C . ARG A 1 83 ? -7.298 2.789 8.948 1.00 97.69 83 ARG A C 1
ATOM 629 O O . ARG A 1 83 ? -7.083 1.602 8.737 1.00 97.69 83 ARG A O 1
ATOM 636 N N . PRO A 1 84 ? -6.327 3.666 9.245 1.00 98.06 84 PRO A N 1
ATOM 637 C CA . PRO A 1 84 ? -4.918 3.291 9.222 1.00 98.06 84 PRO A CA 1
ATOM 638 C C . PRO A 1 84 ? -4.607 2.087 10.119 1.00 98.06 84 PRO A C 1
ATOM 640 O O . PRO A 1 84 ? -4.177 1.039 9.636 1.00 98.06 84 PRO A O 1
ATOM 643 N N . ASP A 1 85 ? -4.939 2.167 11.407 1.00 97.44 85 ASP A N 1
ATOM 644 C CA . ASP A 1 85 ? -4.717 1.074 12.357 1.00 97.44 85 ASP A CA 1
ATOM 645 C C . ASP A 1 85 ? -5.512 -0.186 12.016 1.00 97.44 85 ASP A C 1
ATOM 647 O O . ASP A 1 85 ? -4.989 -1.303 12.081 1.00 97.44 85 ASP A O 1
ATOM 651 N N . VAL A 1 86 ? -6.779 -0.019 11.628 1.00 98.31 86 VAL A N 1
ATOM 652 C CA . VAL A 1 86 ? -7.645 -1.149 11.283 1.00 98.31 86 VAL A CA 1
ATOM 653 C C . VAL A 1 86 ? -7.147 -1.852 10.019 1.00 98.31 86 VAL A C 1
ATOM 655 O O . VAL A 1 86 ? -7.142 -3.080 9.980 1.00 98.31 86 VAL A O 1
ATOM 658 N N . TRP A 1 87 ? -6.677 -1.118 9.009 1.00 98.62 87 TRP A N 1
ATOM 659 C CA . TRP A 1 87 ? -6.130 -1.687 7.777 1.00 98.62 87 TRP A CA 1
ATOM 660 C C . TRP A 1 87 ? -4.846 -2.462 8.049 1.00 98.62 87 TRP A C 1
ATOM 662 O O . TRP A 1 87 ? -4.749 -3.615 7.625 1.00 98.62 87 TRP A O 1
ATOM 672 N N . ARG A 1 88 ? -3.909 -1.901 8.833 1.00 98.44 88 ARG A N 1
ATOM 673 C CA . ARG A 1 88 ? -2.691 -2.630 9.235 1.00 98.44 88 ARG A CA 1
ATOM 674 C C . ARG A 1 88 ? -3.040 -3.968 9.903 1.00 98.44 88 ARG A C 1
ATOM 676 O O . ARG A 1 88 ? -2.383 -4.970 9.627 1.00 98.44 88 ARG A O 1
ATOM 683 N N . LEU A 1 89 ? -4.068 -4.006 10.757 1.00 98.44 89 LEU A N 1
ATOM 684 C CA . LEU A 1 89 ? -4.520 -5.228 11.438 1.00 98.44 89 LEU A CA 1
ATOM 685 C C . LEU A 1 89 ? -5.213 -6.222 10.495 1.00 98.44 89 LEU A C 1
ATOM 687 O O . LEU A 1 89 ? -4.880 -7.406 10.498 1.00 98.44 89 LEU A O 1
ATOM 691 N N . LEU A 1 90 ? -6.178 -5.764 9.694 1.00 98.31 90 LEU A N 1
ATOM 692 C CA . LEU A 1 90 ? -6.992 -6.640 8.845 1.00 98.31 90 LEU A CA 1
ATOM 693 C C . LEU A 1 90 ? -6.198 -7.266 7.695 1.00 98.31 90 LEU A C 1
ATOM 695 O O . LEU A 1 90 ? -6.483 -8.402 7.319 1.00 98.31 90 LEU A O 1
ATOM 699 N N . LEU A 1 91 ? -5.179 -6.565 7.194 1.00 97.50 91 LEU A N 1
ATOM 700 C CA . LEU A 1 91 ? -4.239 -7.082 6.194 1.00 97.50 91 LEU A CA 1
ATOM 701 C C . LEU A 1 91 ? -3.176 -8.009 6.804 1.00 97.50 91 LEU A C 1
ATOM 703 O O . LEU A 1 91 ? -2.369 -8.586 6.081 1.00 97.50 91 LEU A O 1
ATOM 707 N N . GLY A 1 92 ? -3.140 -8.153 8.134 1.00 97.12 92 GLY A N 1
ATOM 708 C CA . GLY A 1 92 ? -2.142 -8.970 8.824 1.00 97.12 92 GLY A CA 1
ATOM 709 C C . GLY A 1 92 ? -0.726 -8.389 8.772 1.00 97.12 92 GLY A C 1
ATOM 710 O O . GLY A 1 92 ? 0.246 -9.128 8.935 1.00 97.12 92 GLY A O 1
ATOM 711 N N . TYR A 1 93 ? -0.595 -7.082 8.534 1.00 98.06 93 TYR A N 1
ATOM 712 C CA . TYR A 1 93 ? 0.678 -6.371 8.622 1.00 98.06 93 TYR A CA 1
ATOM 713 C C . TYR A 1 93 ? 1.054 -6.099 10.089 1.00 98.06 93 TYR A C 1
ATOM 715 O O . TYR A 1 93 ? 2.153 -6.439 10.533 1.00 98.06 93 TYR A O 1
ATOM 723 N N . ALA A 1 94 ? 0.121 -5.545 10.866 1.00 98.00 94 ALA A N 1
ATOM 724 C CA . ALA A 1 94 ? 0.248 -5.382 12.308 1.00 98.00 94 ALA A CA 1
ATOM 725 C C . ALA A 1 94 ? -0.263 -6.633 13.046 1.00 98.00 94 ALA A C 1
ATOM 727 O O . ALA A 1 94 ? -1.340 -7.138 12.719 1.00 98.00 94 ALA A O 1
ATOM 728 N N . PRO A 1 95 ? 0.446 -7.121 14.082 1.00 97.69 95 PRO A N 1
ATOM 729 C CA . PRO A 1 95 ? -0.056 -8.216 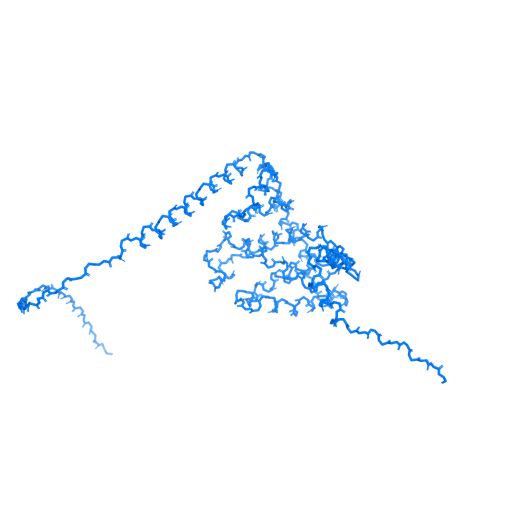14.901 1.00 97.69 95 PRO A CA 1
ATOM 730 C C . PRO A 1 95 ? -1.251 -7.765 15.768 1.00 97.69 95 PRO A C 1
ATOM 732 O O . PRO A 1 95 ? -1.319 -6.599 16.182 1.00 97.69 95 PRO A O 1
ATOM 735 N N . PRO A 1 96 ? -2.170 -8.689 16.112 1.00 97.50 96 PRO A N 1
ATOM 736 C CA . PRO A 1 96 ? -3.321 -8.386 16.965 1.00 97.50 96 PRO A CA 1
ATOM 737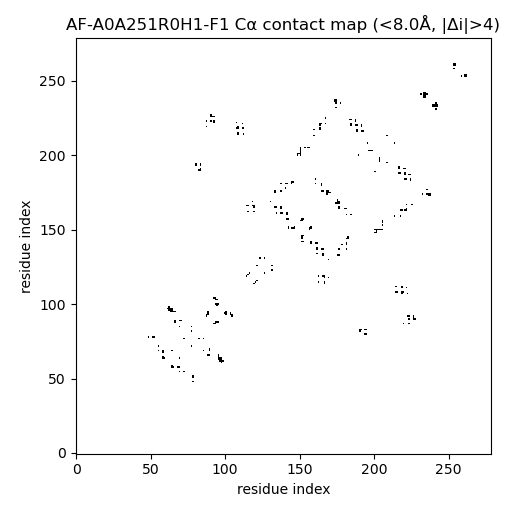 C C . PRO A 1 96 ? -2.919 -8.050 18.408 1.00 97.50 96 PRO A C 1
ATOM 739 O O . PRO A 1 96 ? -3.627 -7.295 19.074 1.00 97.50 96 PRO A O 1
ATOM 742 N N . ASN A 1 97 ? -1.786 -8.579 18.879 1.00 97.56 97 ASN A N 1
ATOM 743 C CA . ASN A 1 97 ? -1.199 -8.301 20.190 1.00 97.56 97 ASN A CA 1
ATOM 744 C C . ASN A 1 97 ? -0.673 -6.860 20.262 1.00 97.56 97 ASN A C 1
ATOM 746 O O . ASN A 1 97 ? 0.217 -6.483 19.492 1.00 97.56 97 ASN A O 1
ATOM 750 N N . SER A 1 98 ? -1.230 -6.051 21.164 1.00 96.00 98 SER A N 1
ATOM 751 C CA . SER A 1 98 ? -0.926 -4.617 21.254 1.00 96.00 98 SER A CA 1
ATOM 752 C C . SER A 1 98 ? 0.512 -4.337 21.703 1.00 96.00 98 SER A C 1
ATOM 754 O O . SER A 1 98 ? 1.167 -3.466 21.134 1.00 96.00 98 SER A O 1
ATOM 756 N N . ASP A 1 99 ? 1.030 -5.127 22.642 1.00 96.75 99 ASP A N 1
ATOM 757 C CA . ASP A 1 99 ? 2.396 -5.073 23.178 1.00 96.75 99 ASP A CA 1
ATOM 758 C C . ASP A 1 99 ? 3.464 -5.332 22.103 1.00 96.75 99 ASP A C 1
ATOM 760 O O . ASP A 1 99 ? 4.507 -4.679 22.069 1.00 96.75 99 ASP A O 1
ATOM 764 N N . ARG A 1 100 ? 3.185 -6.239 21.160 1.00 96.81 100 ARG A N 1
ATOM 765 C CA . ARG A 1 100 ? 4.113 -6.578 20.068 1.00 96.81 100 ARG A CA 1
ATOM 766 C C . ARG A 1 100 ? 4.008 -5.642 18.867 1.00 96.81 100 ARG A C 1
ATOM 768 O O . ARG A 1 100 ? 4.921 -5.614 18.038 1.00 96.81 100 ARG A O 1
ATOM 775 N N . ARG A 1 101 ? 2.908 -4.894 18.742 1.00 97.19 101 ARG A N 1
ATOM 776 C CA . ARG A 1 101 ? 2.571 -4.125 17.536 1.00 97.19 101 ARG A CA 1
ATOM 777 C C . ARG A 1 101 ? 3.637 -3.096 17.183 1.00 97.19 101 ARG A C 1
ATOM 779 O O . ARG A 1 101 ? 4.147 -3.120 16.066 1.00 97.19 101 ARG A O 1
ATOM 786 N N . GLY A 1 102 ? 4.017 -2.251 18.141 1.00 97.88 102 GLY A N 1
ATOM 787 C CA . GLY A 1 102 ? 5.014 -1.200 17.918 1.00 97.88 102 GLY A CA 1
ATOM 788 C C . GLY A 1 102 ? 6.374 -1.756 17.486 1.00 97.88 102 GLY A C 1
ATOM 789 O O . GLY A 1 102 ? 6.958 -1.278 16.515 1.00 97.88 102 GLY A O 1
ATOM 790 N N . GLY A 1 103 ? 6.848 -2.817 18.148 1.00 98.38 103 GLY A N 1
ATOM 791 C CA . GLY A 1 103 ? 8.126 -3.457 17.819 1.00 98.38 103 GLY A CA 1
ATOM 792 C C . GLY A 1 103 ? 8.135 -4.106 16.432 1.00 98.38 103 GLY A C 1
ATOM 793 O O . GLY A 1 103 ? 9.097 -3.945 15.681 1.00 98.38 103 GLY A O 1
ATOM 794 N N . VAL A 1 104 ? 7.050 -4.795 16.059 1.00 98.44 104 VAL A N 1
ATOM 795 C CA . VAL A 1 104 ? 6.922 -5.413 14.730 1.00 98.44 104 VAL A CA 1
ATOM 796 C C . VAL A 1 104 ? 6.865 -4.359 13.627 1.00 98.44 104 VAL A C 1
ATOM 798 O O . VAL A 1 104 ? 7.596 -4.502 12.649 1.00 98.44 104 VAL A O 1
ATOM 801 N N . LEU A 1 105 ? 6.061 -3.302 13.792 1.00 98.56 105 LEU A N 1
ATOM 802 C CA . LEU A 1 105 ? 5.977 -2.211 12.816 1.00 98.56 105 LEU A CA 1
ATOM 803 C C . LEU A 1 105 ? 7.328 -1.510 12.654 1.00 98.56 105 LEU A C 1
ATOM 805 O O . LEU A 1 105 ? 7.785 -1.321 11.532 1.00 98.56 105 LEU A O 1
ATOM 809 N N . LYS A 1 106 ? 8.017 -1.196 13.758 1.00 98.62 106 LYS A N 1
ATOM 810 C CA . LYS A 1 106 ? 9.351 -0.579 13.710 1.00 98.62 106 LYS A CA 1
ATOM 811 C C . LYS A 1 106 ? 10.344 -1.437 12.925 1.00 98.62 106 LYS A C 1
ATOM 813 O O . LYS A 1 106 ? 10.994 -0.929 12.019 1.00 98.62 106 LYS A O 1
ATOM 818 N N . ARG A 1 107 ? 10.433 -2.734 13.237 1.00 98.69 107 ARG A N 1
ATOM 819 C CA . ARG A 1 107 ? 11.314 -3.664 12.515 1.00 98.69 107 ARG A CA 1
ATOM 820 C C . ARG A 1 107 ? 10.960 -3.728 11.030 1.00 98.69 107 ARG A C 1
ATOM 822 O O . ARG A 1 107 ? 11.846 -3.647 10.196 1.00 98.69 107 ARG A O 1
ATOM 829 N N . LYS A 1 108 ? 9.673 -3.849 10.698 1.00 98.75 108 LYS A N 1
ATOM 830 C CA . LYS A 1 108 ? 9.206 -3.920 9.308 1.00 98.75 108 LYS A CA 1
ATOM 831 C C . LYS A 1 108 ? 9.516 -2.651 8.511 1.00 98.75 108 LYS A C 1
ATOM 833 O O . LYS A 1 108 ? 9.872 -2.747 7.342 1.00 98.75 108 LYS A O 1
ATOM 838 N N . ARG A 1 109 ? 9.420 -1.478 9.136 1.00 98.81 109 ARG A N 1
ATOM 839 C CA . ARG A 1 109 ? 9.783 -0.197 8.514 1.00 98.81 109 ARG A CA 1
ATOM 840 C C . ARG A 1 109 ? 11.279 -0.103 8.219 1.00 98.81 109 ARG A C 1
ATOM 842 O O . ARG A 1 109 ? 11.640 0.337 7.137 1.00 98.81 109 ARG A O 1
ATOM 849 N N . LEU A 1 110 ? 12.127 -0.593 9.126 1.00 98.69 110 LEU A N 1
ATOM 850 C CA . LEU A 1 110 ? 13.569 -0.711 8.877 1.00 98.69 110 LEU A CA 1
ATOM 851 C C . LEU A 1 110 ? 13.870 -1.708 7.749 1.00 98.69 110 LEU A C 1
ATOM 853 O O . LEU A 1 110 ? 14.590 -1.362 6.827 1.00 98.69 110 LEU A O 1
ATOM 857 N N . GLU A 1 111 ? 13.227 -2.882 7.746 1.00 98.75 111 GLU A N 1
ATOM 858 C CA . GLU A 1 111 ? 13.387 -3.866 6.660 1.00 98.75 111 GLU A CA 1
ATOM 859 C C . GLU A 1 111 ? 13.027 -3.292 5.282 1.00 98.75 111 GLU A C 1
ATOM 861 O O . GLU A 1 111 ? 13.638 -3.668 4.287 1.00 98.75 111 GLU A O 1
ATOM 866 N N . TYR A 1 112 ? 12.024 -2.412 5.201 1.00 98.81 112 TYR A N 1
ATOM 867 C CA . TYR A 1 112 ? 11.701 -1.723 3.950 1.00 98.81 112 TYR A CA 1
ATOM 868 C C . TYR A 1 112 ? 12.837 -0.793 3.515 1.00 98.81 112 TYR A C 1
ATOM 870 O O . TYR A 1 112 ? 13.251 -0.865 2.363 1.00 98.81 112 TYR A O 1
ATOM 878 N N . LEU A 1 113 ? 13.374 0.022 4.428 1.00 98.62 113 LEU A N 1
ATOM 879 C CA . LEU A 1 113 ? 14.502 0.910 4.134 1.00 98.62 113 LEU A CA 1
ATOM 880 C C . LEU A 1 113 ? 15.741 0.133 3.679 1.00 98.62 113 LEU A C 1
ATOM 882 O O . LEU A 1 113 ? 16.371 0.529 2.702 1.00 98.62 113 LEU A O 1
ATOM 886 N N . ASP A 1 114 ? 16.033 -1.002 4.315 1.00 98.56 114 ASP A N 1
ATOM 887 C CA . ASP A 1 114 ? 17.125 -1.885 3.895 1.00 98.56 114 ASP A CA 1
ATOM 888 C C . ASP A 1 114 ? 16.907 -2.387 2.457 1.00 98.56 114 ASP A C 1
ATOM 890 O O . ASP A 1 114 ? 17.840 -2.428 1.659 1.00 98.56 114 ASP A O 1
ATOM 894 N N . CYS A 1 115 ? 15.664 -2.717 2.087 1.00 98.38 115 CYS A N 1
ATOM 895 C CA . CYS A 1 115 ? 15.338 -3.128 0.720 1.00 98.38 115 CYS A CA 1
ATOM 896 C C . CYS A 1 115 ? 15.472 -1.979 -0.282 1.00 98.38 115 CYS A C 1
ATOM 898 O O . CYS A 1 115 ? 16.009 -2.187 -1.366 1.00 98.38 115 CYS A O 1
ATOM 900 N N . VAL A 1 116 ? 15.007 -0.778 0.061 1.00 98.50 116 VAL A N 1
ATOM 901 C CA . VAL A 1 116 ? 15.174 0.404 -0.797 1.00 98.50 116 VAL A CA 1
ATOM 902 C C . VAL A 1 116 ? 16.662 0.669 -1.024 1.00 98.50 116 VAL A C 1
ATOM 904 O O . VAL A 1 116 ? 17.083 0.779 -2.172 1.00 98.50 116 VAL A O 1
ATOM 907 N N . SER A 1 117 ? 17.472 0.644 0.038 1.00 98.06 117 SER A N 1
ATOM 908 C CA . SER A 1 117 ? 18.922 0.818 -0.068 1.00 98.06 117 SER A CA 1
ATOM 909 C C . SER A 1 117 ? 19.588 -0.269 -0.914 1.00 98.06 117 SER A C 1
ATOM 911 O O . SER A 1 117 ? 20.533 0.024 -1.637 1.00 98.06 117 SER A O 1
ATOM 913 N N . GLN A 1 118 ? 19.123 -1.517 -0.813 1.00 97.38 118 GLN A N 1
ATOM 914 C CA . GLN A 1 118 ? 19.712 -2.648 -1.528 1.00 97.38 118 GLN A CA 1
ATOM 915 C C . GLN A 1 118 ? 19.351 -2.669 -3.019 1.00 97.38 118 GLN A C 1
ATOM 917 O O . GLN A 1 118 ?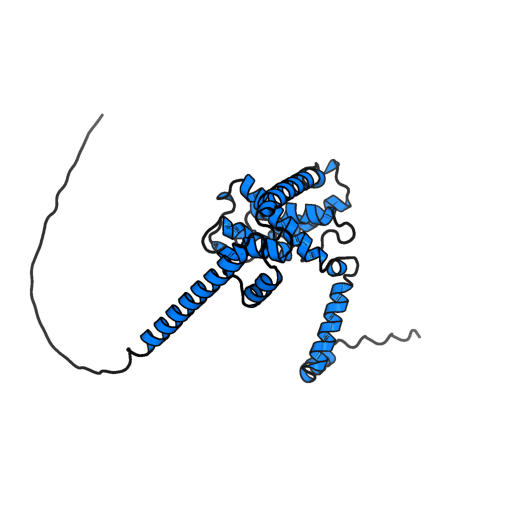 20.179 -3.075 -3.830 1.00 97.38 118 GLN A O 1
ATOM 922 N N . TYR A 1 119 ? 18.118 -2.303 -3.380 1.00 96.94 119 TYR A N 1
ATOM 923 C CA . TYR A 1 119 ? 17.600 -2.510 -4.739 1.00 96.94 119 TYR A CA 1
ATOM 924 C C . TYR A 1 119 ? 17.337 -1.208 -5.507 1.00 96.94 119 TYR A C 1
ATOM 926 O O . TYR A 1 119 ? 17.522 -1.163 -6.723 1.00 96.94 119 TYR A O 1
ATOM 934 N N . TYR A 1 120 ? 16.863 -0.158 -4.836 1.00 97.44 120 TYR A N 1
ATOM 935 C CA . TYR A 1 120 ? 16.450 1.090 -5.483 1.00 97.44 120 TYR A CA 1
ATOM 936 C C . TYR A 1 120 ? 17.550 2.163 -5.445 1.00 97.44 120 TYR A C 1
ATOM 938 O O . TYR A 1 120 ? 17.809 2.792 -6.466 1.00 97.44 120 TYR A O 1
ATOM 946 N N . ASP A 1 121 ? 18.266 2.334 -4.333 1.00 96.81 121 ASP A N 1
ATOM 947 C CA . ASP A 1 121 ? 19.329 3.349 -4.203 1.00 96.81 121 ASP A CA 1
ATOM 948 C C . ASP A 1 121 ? 20.695 2.867 -4.738 1.00 96.81 121 ASP A C 1
ATOM 950 O O . ASP A 1 121 ? 21.746 3.137 -4.158 1.00 96.81 121 ASP A O 1
ATOM 954 N N . ILE A 1 122 ? 20.684 2.153 -5.865 1.00 96.50 122 ILE A N 1
ATOM 955 C CA . ILE A 1 122 ? 21.886 1.715 -6.590 1.00 96.50 122 ILE A CA 1
ATOM 956 C C . ILE A 1 122 ? 22.052 2.522 -7.889 1.00 96.50 122 ILE A C 1
ATOM 958 O O . ILE A 1 122 ? 21.060 3.033 -8.425 1.00 96.50 122 ILE A O 1
ATOM 962 N N . PRO A 1 123 ? 23.275 2.681 -8.422 1.00 95.56 123 PRO A N 1
ATOM 963 C CA . PRO A 1 123 ? 23.487 3.353 -9.701 1.00 95.56 123 PRO A CA 1
ATOM 964 C C . PRO A 1 123 ? 22.986 2.507 -10.880 1.00 95.56 123 PRO A C 1
ATOM 966 O O . PRO A 1 123 ? 23.047 1.280 -10.858 1.00 95.56 123 PRO A O 1
ATOM 969 N N . ASP A 1 124 ? 22.551 3.166 -11.960 1.00 92.62 124 ASP A N 1
ATOM 970 C CA . ASP A 1 124 ? 22.045 2.489 -13.169 1.00 92.62 124 ASP A CA 1
ATOM 971 C C . ASP A 1 124 ? 23.070 1.546 -13.817 1.00 92.62 124 ASP A C 1
ATOM 973 O O . ASP A 1 124 ? 22.688 0.597 -14.488 1.00 92.62 124 ASP A O 1
ATOM 977 N N . THR A 1 125 ? 24.368 1.764 -13.595 1.00 95.50 125 THR A N 1
ATOM 978 C CA . THR A 1 125 ? 25.444 0.889 -14.089 1.00 95.50 125 THR A CA 1
ATOM 979 C C . THR A 1 125 ? 25.463 -0.492 -13.438 1.00 95.50 125 THR A C 1
ATOM 981 O O . THR A 1 125 ? 26.088 -1.400 -13.977 1.00 95.50 125 THR A O 1
ATOM 984 N N . GLU A 1 126 ? 24.833 -0.642 -12.272 1.00 95.38 126 GLU A N 1
ATOM 985 C CA . GLU A 1 126 ? 24.714 -1.917 -11.555 1.00 95.38 126 GLU A CA 1
ATOM 986 C C . GLU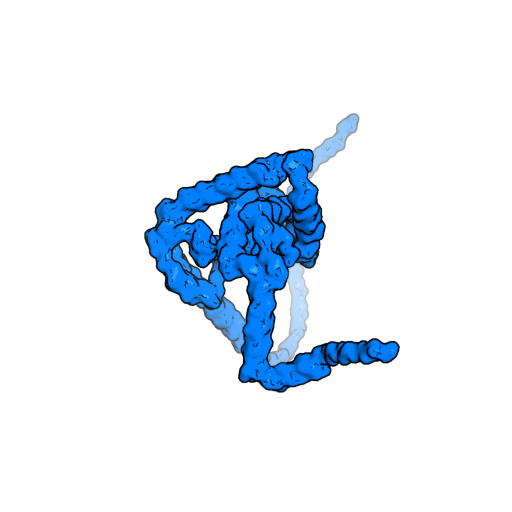 A 1 126 ? 23.402 -2.645 -11.878 1.00 95.38 126 GLU A C 1
ATOM 988 O O . GLU A 1 126 ? 23.233 -3.798 -11.485 1.00 95.38 126 GLU A O 1
ATOM 993 N N . ARG A 1 127 ? 22.489 -1.997 -12.613 1.00 97.00 127 ARG A N 1
ATOM 994 C CA . ARG A 1 127 ? 21.218 -2.584 -13.036 1.00 97.00 127 ARG A CA 1
ATOM 995 C C . ARG A 1 127 ? 21.378 -3.379 -14.325 1.00 97.00 127 ARG A C 1
ATOM 997 O O . ARG A 1 127 ? 22.060 -2.968 -15.261 1.00 97.00 127 ARG A O 1
ATOM 1004 N N . SER A 1 128 ? 20.675 -4.498 -14.394 1.00 96.75 128 SER A N 1
ATOM 1005 C CA . SER A 1 128 ? 20.413 -5.217 -15.637 1.00 96.75 128 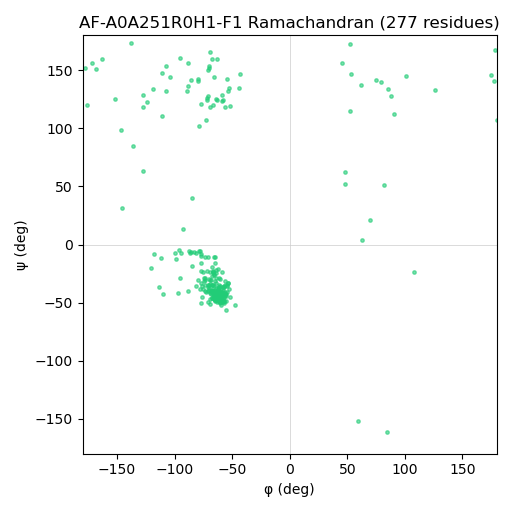SER A CA 1
ATOM 1006 C C . SER A 1 128 ? 19.493 -4.418 -16.569 1.00 96.75 128 SER A C 1
ATOM 1008 O O . SER A 1 128 ? 18.724 -3.557 -16.134 1.00 96.75 128 SER A O 1
ATOM 1010 N N . ASP A 1 129 ? 19.516 -4.743 -17.864 1.00 96.75 129 ASP A N 1
ATOM 1011 C CA . ASP A 1 129 ? 18.622 -4.117 -18.847 1.00 96.75 129 ASP A CA 1
ATOM 1012 C C . ASP A 1 129 ? 17.138 -4.312 -18.486 1.00 96.75 129 ASP A C 1
ATOM 1014 O O . ASP A 1 129 ? 16.326 -3.400 -18.663 1.00 96.75 129 ASP A O 1
ATOM 1018 N N . ASP A 1 130 ? 16.782 -5.473 -17.929 1.00 96.00 130 ASP A N 1
ATOM 1019 C CA . ASP A 1 130 ? 15.419 -5.777 -17.481 1.00 96.00 130 ASP A CA 1
ATOM 1020 C C . ASP A 1 130 ? 14.990 -4.882 -16.307 1.00 96.00 130 ASP A C 1
ATOM 1022 O O . ASP A 1 130 ? 13.877 -4.352 -16.306 1.00 96.00 130 ASP A O 1
ATOM 1026 N N . GLU A 1 131 ? 15.880 -4.640 -15.340 1.00 97.19 131 GLU A N 1
ATOM 1027 C CA . GLU A 1 131 ? 15.634 -3.722 -14.219 1.00 97.19 131 GLU A CA 1
ATOM 1028 C C . GLU A 1 131 ? 15.473 -2.273 -14.689 1.00 97.19 131 GLU A C 1
ATOM 1030 O O . GLU A 1 131 ? 14.563 -1.575 -14.236 1.00 97.19 131 GLU A O 1
ATOM 1035 N N . ILE A 1 132 ? 16.305 -1.827 -15.636 1.00 97.25 132 ILE A N 1
ATOM 1036 C CA . ILE A 1 132 ? 16.198 -0.490 -16.237 1.00 97.25 132 ILE A CA 1
ATOM 1037 C C . ILE A 1 132 ? 14.862 -0.343 -16.974 1.00 97.25 132 ILE A C 1
ATOM 1039 O O . ILE A 1 132 ? 14.184 0.680 -16.841 1.00 97.25 132 ILE A O 1
ATOM 1043 N N . ASN A 1 133 ? 14.456 -1.354 -17.743 1.00 97.00 133 ASN A N 1
ATOM 1044 C CA . ASN A 1 133 ? 13.183 -1.340 -18.462 1.00 97.00 133 ASN A CA 1
ATOM 1045 C C . ASN A 1 133 ? 11.987 -1.321 -17.503 1.00 97.00 133 ASN A C 1
ATOM 1047 O O . ASN A 1 133 ? 11.052 -0.544 -17.711 1.00 97.00 133 ASN A O 1
ATOM 1051 N N . MET A 1 134 ? 12.040 -2.109 -16.427 1.00 97.56 134 MET A N 1
ATOM 1052 C CA . MET A 1 134 ? 11.026 -2.108 -15.375 1.00 97.56 134 MET A CA 1
ATOM 1053 C C . MET A 1 134 ? 10.921 -0.740 -14.691 1.00 97.56 134 MET A C 1
ATOM 1055 O O . MET A 1 134 ? 9.819 -0.207 -14.553 1.00 97.56 134 MET A O 1
ATOM 1059 N N . LEU A 1 135 ? 12.051 -0.133 -14.313 1.00 97.38 135 LEU A N 1
ATOM 1060 C CA . LEU A 1 135 ? 12.075 1.193 -13.692 1.00 97.38 135 LEU A CA 1
ATOM 1061 C C . LEU A 1 135 ? 11.502 2.264 -14.629 1.00 97.38 135 LEU A C 1
ATOM 1063 O O . LEU A 1 135 ? 10.677 3.069 -14.207 1.00 97.38 135 LEU A O 1
ATOM 1067 N N . ARG A 1 136 ? 11.865 2.236 -15.919 1.00 97.25 136 ARG A N 1
ATOM 1068 C CA . ARG A 1 136 ? 11.302 3.143 -16.935 1.00 97.25 136 ARG A CA 1
ATOM 1069 C C . ARG A 1 136 ? 9.793 2.988 -17.074 1.00 97.25 136 ARG A C 1
ATOM 1071 O O . ARG A 1 136 ? 9.094 3.991 -17.189 1.00 97.25 136 ARG A O 1
ATOM 1078 N N . GLN A 1 137 ? 9.284 1.757 -17.064 1.00 98.00 137 GLN A N 1
ATOM 1079 C CA . GLN A 1 137 ? 7.846 1.510 -17.136 1.00 98.00 137 GLN A CA 1
ATOM 1080 C C . GLN A 1 137 ? 7.120 2.123 -15.931 1.00 98.00 137 GLN A C 1
ATOM 1082 O O . GLN A 1 137 ? 6.142 2.846 -16.111 1.00 98.00 137 GLN A O 1
ATOM 1087 N N . ILE A 1 138 ? 7.636 1.901 -14.718 1.00 98.38 138 ILE A N 1
ATOM 1088 C CA . ILE A 1 138 ? 7.085 2.486 -13.488 1.00 98.38 138 ILE A CA 1
ATOM 1089 C C . ILE A 1 138 ? 7.136 4.019 -13.551 1.00 98.38 138 ILE A C 1
ATOM 1091 O O . ILE A 1 138 ? 6.127 4.672 -13.292 1.00 98.38 138 ILE A O 1
ATOM 1095 N N . ALA A 1 139 ? 8.265 4.598 -13.969 1.00 97.19 139 ALA A N 1
ATOM 1096 C CA . ALA A 1 139 ? 8.442 6.045 -14.086 1.00 97.19 139 ALA A CA 1
ATOM 1097 C C . ALA A 1 139 ? 7.466 6.696 -15.087 1.00 97.19 139 ALA A C 1
ATOM 1099 O O . ALA A 1 139 ? 7.086 7.854 -14.924 1.00 97.19 139 ALA A O 1
ATOM 1100 N N . VAL A 1 140 ? 7.022 5.959 -16.111 1.00 97.75 140 VAL A N 1
ATOM 1101 C CA . VAL A 1 140 ? 5.986 6.410 -17.057 1.00 97.75 140 VAL A CA 1
ATOM 1102 C C . VAL A 1 140 ? 4.573 6.265 -16.474 1.00 97.75 140 VAL A C 1
ATOM 1104 O O . VAL A 1 140 ? 3.675 7.043 -16.811 1.00 97.75 140 VAL A O 1
ATOM 1107 N N . ASP A 1 141 ? 4.343 5.290 -15.599 1.00 97.94 141 ASP A N 1
ATOM 1108 C CA . ASP A 1 141 ? 3.036 5.032 -14.989 1.00 97.94 141 ASP A CA 1
ATOM 1109 C C . ASP A 1 141 ? 2.746 5.948 -13.794 1.00 97.94 141 ASP A C 1
ATOM 1111 O 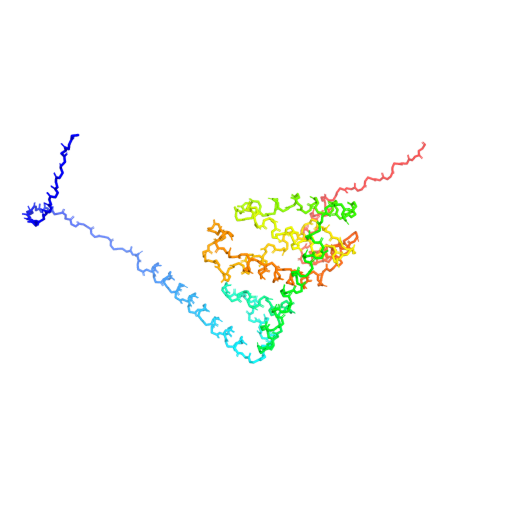O . ASP A 1 141 ? 1.605 6.389 -13.626 1.00 97.94 141 ASP A O 1
ATOM 1115 N N . CYS A 1 142 ? 3.755 6.295 -12.989 1.00 97.38 142 CYS A N 1
ATOM 1116 C CA . CYS A 1 142 ? 3.580 7.121 -11.791 1.00 97.38 142 CYS A CA 1
ATOM 1117 C C . CYS A 1 142 ? 2.896 8.476 -12.075 1.00 97.38 142 CYS A C 1
ATOM 1119 O O . CYS A 1 142 ? 1.904 8.765 -11.407 1.00 97.38 142 CYS A O 1
ATOM 1121 N N . PRO A 1 143 ? 3.300 9.281 -13.081 1.00 96.31 143 PRO A N 1
ATOM 1122 C CA . PRO A 1 143 ? 2.619 10.544 -13.393 1.00 96.31 143 PRO A CA 1
ATOM 1123 C C . PRO A 1 143 ? 1.185 10.371 -13.910 1.00 96.31 143 PRO A C 1
ATOM 1125 O O . PRO A 1 143 ? 0.351 11.262 -13.766 1.00 96.31 143 PRO A O 1
ATOM 1128 N N . ARG A 1 144 ? 0.881 9.212 -14.509 1.00 96.50 144 ARG A N 1
ATOM 1129 C CA . ARG A 1 144 ? -0.443 8.880 -15.061 1.00 96.50 144 ARG A CA 1
ATOM 1130 C C . ARG A 1 144 ? -1.382 8.255 -14.026 1.00 96.50 144 ARG A C 1
ATOM 1132 O O . ARG A 1 144 ? -2.543 8.011 -14.338 1.00 96.50 144 ARG A O 1
ATOM 1139 N N . THR A 1 145 ? -0.889 7.982 -12.819 1.00 95.62 145 THR A N 1
ATOM 1140 C CA . THR A 1 145 ? -1.656 7.383 -11.724 1.00 95.62 145 THR A CA 1
ATOM 1141 C C . THR A 1 145 ? -2.547 8.443 -11.083 1.00 95.62 145 THR A C 1
ATOM 1143 O O . THR A 1 145 ? -2.046 9.447 -10.587 1.00 95.62 145 THR A O 1
ATOM 1146 N N . VAL A 1 146 ? -3.866 8.217 -11.088 1.00 94.12 146 VAL A N 1
ATOM 1147 C CA . VAL A 1 146 ? -4.885 9.147 -10.553 1.00 94.12 146 VAL A CA 1
ATOM 1148 C C . VAL A 1 146 ? -4.663 10.593 -11.057 1.00 94.12 146 VAL A C 1
ATOM 1150 O O . VAL A 1 146 ? -4.400 11.506 -10.270 1.00 94.12 146 VAL A O 1
ATOM 1153 N N . PRO A 1 147 ? -4.742 10.824 -12.383 1.00 94.81 147 PRO A N 1
ATOM 1154 C CA . PRO A 1 147 ? -4.304 12.077 -13.003 1.00 94.81 147 PRO A CA 1
ATOM 1155 C C . PRO A 1 147 ? -5.144 13.291 -12.584 1.00 94.81 147 PRO A C 1
ATOM 1157 O O . PRO A 1 147 ? -4.640 14.410 -12.565 1.00 94.81 147 PRO A O 1
ATOM 1160 N N . ASP A 1 148 ? -6.402 13.066 -12.203 1.00 94.25 148 ASP A N 1
ATOM 1161 C CA . ASP A 1 148 ? -7.345 14.122 -11.823 1.00 94.25 148 ASP A CA 1
ATOM 1162 C C . ASP A 1 148 ? -7.123 14.660 -10.398 1.00 94.25 148 ASP A C 1
ATOM 1164 O O . ASP A 1 148 ? -7.772 15.623 -9.994 1.00 94.25 148 ASP A O 1
ATOM 1168 N N . VAL A 1 149 ? -6.212 14.058 -9.623 1.00 94.12 149 VAL A N 1
ATOM 1169 C CA . VAL A 1 149 ? -5.923 14.460 -8.242 1.00 94.12 149 VAL A CA 1
ATOM 1170 C C . VAL A 1 149 ? -4.528 15.079 -8.172 1.00 94.12 149 VAL A C 1
ATOM 1172 O O . VAL A 1 149 ? -3.510 14.393 -8.280 1.00 94.12 149 VAL A O 1
ATOM 1175 N N . SER A 1 150 ? -4.480 16.394 -7.936 1.00 94.81 150 SER A N 1
ATOM 1176 C CA . SER A 1 150 ? -3.249 17.205 -7.929 1.00 94.81 150 SER A CA 1
ATOM 1177 C C . SER A 1 150 ? -2.181 16.692 -6.958 1.00 94.81 150 SER A C 1
ATOM 1179 O O . SER A 1 150 ? -0.987 16.800 -7.238 1.00 94.81 150 SER A O 1
ATOM 1181 N N . PHE A 1 151 ? -2.593 16.084 -5.844 1.00 96.25 151 PHE A N 1
ATOM 1182 C CA . PHE A 1 151 ? -1.691 15.474 -4.872 1.00 96.25 151 PHE A CA 1
ATOM 1183 C C . PHE A 1 151 ? -0.757 14.428 -5.505 1.00 96.25 151 PHE A C 1
ATOM 1185 O O . PHE A 1 151 ? 0.446 14.441 -5.249 1.00 96.25 151 PHE A O 1
ATOM 1192 N N . PHE A 1 152 ? -1.270 13.576 -6.400 1.00 97.06 152 PHE A N 1
ATOM 1193 C CA . PHE A 1 152 ? -0.469 12.548 -7.083 1.00 97.06 152 PHE A CA 1
ATOM 1194 C C . PHE A 1 152 ? 0.459 13.114 -8.167 1.00 97.06 152 PHE A C 1
ATOM 1196 O O . PHE A 1 152 ? 1.363 12.425 -8.638 1.00 97.06 152 PHE A O 1
ATOM 1203 N N . GLN A 1 153 ? 0.292 14.389 -8.522 1.00 96.44 153 GLN A N 1
ATOM 1204 C CA . GLN A 1 153 ? 1.167 15.094 -9.457 1.00 96.44 153 GLN A CA 1
ATOM 1205 C C . GLN A 1 153 ? 2.396 15.713 -8.771 1.00 96.44 153 GLN A C 1
ATOM 1207 O O . GLN A 1 153 ? 3.308 16.199 -9.438 1.00 96.44 153 GLN A O 1
ATOM 1212 N N . GLN A 1 154 ? 2.467 15.675 -7.436 1.00 96.81 154 GLN A N 1
ATOM 1213 C CA . GLN A 1 154 ? 3.635 16.143 -6.694 1.00 96.81 154 GLN A CA 1
ATOM 1214 C C . GLN A 1 154 ? 4.812 15.175 -6.888 1.00 96.81 154 GLN A C 1
ATOM 1216 O O . GLN A 1 154 ? 4.703 13.976 -6.627 1.00 96.81 154 GLN A O 1
ATOM 1221 N N . ALA A 1 155 ? 5.978 15.697 -7.281 1.00 97.06 155 ALA A N 1
ATOM 1222 C CA . ALA A 1 155 ? 7.151 14.883 -7.618 1.00 97.06 155 ALA A CA 1
ATOM 1223 C C . ALA A 1 155 ? 7.593 13.937 -6.485 1.00 97.06 155 ALA A C 1
ATOM 1225 O O . ALA A 1 155 ? 8.046 12.823 -6.734 1.00 97.06 155 ALA A O 1
ATOM 1226 N N . GLN A 1 156 ? 7.453 14.353 -5.225 1.00 96.94 156 GLN A N 1
ATOM 1227 C CA . GLN A 1 156 ? 7.812 13.518 -4.078 1.00 96.94 156 GLN A CA 1
ATOM 1228 C C . GLN A 1 156 ? 6.807 12.378 -3.838 1.00 96.94 156 GLN A C 1
ATOM 1230 O O . GLN A 1 156 ? 7.219 11.293 -3.427 1.00 96.94 156 GLN A O 1
ATOM 1235 N N . VAL A 1 157 ? 5.526 12.571 -4.173 1.00 97.81 157 VAL A N 1
ATOM 1236 C CA . VAL A 1 157 ? 4.520 11.495 -4.170 1.00 97.81 157 VAL A CA 1
ATOM 1237 C C . VAL A 1 157 ? 4.837 10.478 -5.266 1.00 97.81 157 VAL A C 1
ATOM 1239 O O . VAL A 1 157 ? 4.885 9.282 -4.988 1.00 97.81 157 VAL A O 1
ATOM 1242 N N . GLN A 1 158 ? 5.158 10.942 -6.477 1.00 98.12 158 GLN A N 1
ATOM 1243 C CA . GLN A 1 158 ? 5.557 10.069 -7.590 1.00 98.12 158 GLN A CA 1
ATOM 1244 C C . GLN A 1 158 ? 6.821 9.265 -7.268 1.00 98.12 158 GLN A C 1
ATOM 1246 O O . GLN A 1 158 ? 6.839 8.058 -7.478 1.00 98.12 158 GLN A O 1
ATOM 1251 N N . LYS A 1 159 ? 7.838 9.891 -6.660 1.00 97.94 159 LYS A N 1
ATOM 1252 C CA . LYS A 1 159 ? 9.039 9.184 -6.179 1.00 97.94 159 LYS A CA 1
ATOM 1253 C C . LYS A 1 159 ? 8.728 8.139 -5.106 1.00 97.94 159 LYS A C 1
ATOM 1255 O O . LYS A 1 159 ? 9.355 7.085 -5.087 1.00 97.94 159 LYS A O 1
ATOM 1260 N N . SER A 1 160 ? 7.773 8.420 -4.219 1.00 98.38 160 SER A N 1
ATOM 1261 C CA . SER A 1 160 ? 7.335 7.455 -3.200 1.00 98.38 160 SER A CA 1
ATOM 1262 C C . SER A 1 160 ? 6.653 6.248 -3.854 1.00 98.38 160 SER A C 1
ATOM 1264 O O . SER A 1 160 ? 6.967 5.108 -3.522 1.00 98.38 160 SER A O 1
ATOM 1266 N N . LEU A 1 161 ? 5.765 6.486 -4.830 1.00 98.50 161 LEU A N 1
ATOM 1267 C CA . LEU A 1 161 ? 5.138 5.421 -5.622 1.00 98.50 161 LEU A CA 1
ATOM 1268 C C . LEU A 1 161 ? 6.183 4.588 -6.370 1.00 98.50 161 LEU A C 1
ATOM 1270 O O . LEU A 1 161 ? 6.141 3.364 -6.292 1.00 98.50 161 LEU A O 1
ATOM 1274 N N . GLU A 1 162 ? 7.132 5.237 -7.044 1.00 98.56 162 GLU A N 1
ATOM 1275 C CA . GLU A 1 162 ? 8.196 4.570 -7.793 1.00 98.56 162 GLU A CA 1
ATOM 1276 C C . GLU A 1 162 ? 9.027 3.649 -6.888 1.00 98.56 162 GLU A C 1
ATOM 1278 O O . GLU A 1 162 ? 9.183 2.469 -7.205 1.00 98.56 162 GLU A O 1
ATOM 1283 N N . ARG A 1 163 ? 9.468 4.140 -5.717 1.00 98.62 163 ARG A N 1
ATOM 1284 C CA . ARG A 1 163 ? 10.192 3.336 -4.717 1.00 98.62 163 ARG A CA 1
ATOM 1285 C C . ARG A 1 163 ? 9.399 2.121 -4.257 1.00 98.62 163 ARG A C 1
ATOM 1287 O O . ARG A 1 163 ? 9.936 1.012 -4.261 1.00 98.62 163 ARG A O 1
ATOM 1294 N N . ILE A 1 164 ? 8.134 2.312 -3.875 1.00 98.81 164 ILE A N 1
ATOM 1295 C CA . ILE A 1 164 ? 7.271 1.225 -3.391 1.00 98.81 164 ILE A CA 1
ATOM 1296 C C . ILE A 1 164 ? 7.099 0.162 -4.482 1.00 98.81 164 ILE A C 1
ATOM 1298 O O . ILE A 1 164 ? 7.289 -1.028 -4.222 1.00 98.81 164 ILE A O 1
ATOM 1302 N N . LEU A 1 165 ? 6.749 0.590 -5.698 1.00 98.69 165 LEU A N 1
ATOM 1303 C CA . LEU A 1 165 ? 6.448 -0.295 -6.823 1.00 98.69 165 LEU A CA 1
ATOM 1304 C C . LEU A 1 165 ? 7.683 -1.050 -7.296 1.00 98.69 165 LEU A C 1
ATOM 1306 O O . LEU A 1 165 ? 7.615 -2.266 -7.463 1.00 98.69 165 LEU A O 1
ATOM 1310 N N . TYR A 1 166 ? 8.810 -0.358 -7.462 1.00 98.62 166 TYR A N 1
ATOM 1311 C CA . TYR A 1 166 ? 10.052 -0.977 -7.911 1.00 98.62 166 TYR A CA 1
ATOM 1312 C C . TYR A 1 166 ? 10.566 -1.982 -6.880 1.00 98.62 166 TYR A C 1
ATOM 1314 O O . TYR A 1 166 ? 10.845 -3.131 -7.222 1.00 98.62 166 TYR A O 1
ATOM 1322 N N . THR A 1 167 ? 10.610 -1.585 -5.601 1.00 98.50 167 THR A N 1
ATOM 1323 C CA . THR A 1 167 ? 11.058 -2.461 -4.506 1.00 98.50 167 THR A CA 1
ATOM 1324 C C . THR A 1 167 ? 10.171 -3.698 -4.383 1.00 98.50 167 THR A C 1
ATOM 1326 O O . THR A 1 167 ? 10.662 -4.786 -4.080 1.00 98.50 167 THR A O 1
ATOM 1329 N N . TRP A 1 168 ? 8.862 -3.571 -4.629 1.00 98.50 168 TRP A N 1
ATOM 1330 C CA . TRP A 1 168 ? 7.974 -4.730 -4.667 1.00 98.50 168 TRP A CA 1
ATOM 1331 C C . TRP A 1 168 ? 8.261 -5.608 -5.887 1.00 98.50 168 TRP A C 1
ATOM 1333 O O . TRP A 1 168 ? 8.479 -6.809 -5.730 1.00 98.50 168 TRP A O 1
ATOM 1343 N N . ALA A 1 169 ? 8.311 -5.022 -7.081 1.00 98.00 169 ALA A N 1
ATOM 1344 C CA . ALA A 1 169 ? 8.440 -5.748 -8.338 1.00 98.00 169 ALA A CA 1
ATOM 1345 C C . ALA A 1 169 ? 9.737 -6.567 -8.422 1.00 98.00 169 ALA A C 1
ATOM 1347 O O . ALA A 1 169 ? 9.686 -7.754 -8.748 1.00 98.00 169 ALA A O 1
ATOM 1348 N N . ILE A 1 170 ? 10.880 -5.984 -8.040 1.00 97.50 170 ILE A N 1
ATOM 1349 C CA . ILE A 1 170 ? 12.179 -6.678 -8.081 1.00 97.50 170 ILE A CA 1
ATOM 1350 C C . ILE A 1 170 ? 12.234 -7.886 -7.137 1.00 97.50 170 ILE A C 1
ATOM 1352 O O . ILE A 1 170 ? 12.898 -8.885 -7.405 1.00 97.50 170 ILE A O 1
ATOM 1356 N N . ARG A 1 171 ? 11.472 -7.838 -6.040 1.00 96.88 171 ARG A N 1
ATOM 1357 C CA . ARG A 1 171 ? 11.364 -8.935 -5.071 1.00 96.88 171 ARG A CA 1
ATOM 1358 C C . ARG A 1 171 ? 10.355 -10.011 -5.470 1.00 96.88 171 ARG A C 1
ATOM 1360 O O . ARG A 1 171 ? 10.287 -11.040 -4.799 1.00 96.88 171 ARG A O 1
ATOM 1367 N N . HIS A 1 172 ? 9.597 -9.796 -6.544 1.00 95.94 172 HIS A N 1
ATOM 1368 C CA . HIS A 1 172 ? 8.589 -10.724 -7.055 1.00 95.94 172 HIS A CA 1
ATOM 1369 C C . HIS A 1 172 ? 8.817 -10.998 -8.551 1.00 95.94 172 HIS A C 1
ATOM 1371 O O . HIS A 1 172 ? 7.943 -10.705 -9.367 1.00 95.94 172 HIS A O 1
ATOM 1377 N N . PRO A 1 173 ? 9.955 -11.609 -8.941 1.00 94.25 173 PRO A N 1
ATOM 1378 C CA . PRO A 1 173 ? 10.356 -11.757 -10.346 1.00 94.25 173 PRO A CA 1
ATOM 1379 C C . PRO A 1 173 ? 9.384 -12.589 -11.198 1.00 94.25 173 PRO A C 1
ATOM 1381 O O . PRO A 1 173 ? 9.359 -12.451 -12.414 1.00 94.25 173 PRO A O 1
ATOM 1384 N N . ALA A 1 174 ? 8.550 -13.434 -10.579 1.00 91.19 174 ALA A N 1
ATOM 1385 C CA . ALA A 1 174 ? 7.501 -14.174 -11.287 1.00 91.19 174 ALA A CA 1
ATOM 1386 C C . ALA A 1 174 ? 6.384 -13.269 -11.850 1.00 91.19 174 ALA A C 1
ATOM 1388 O O . ALA A 1 174 ? 5.683 -13.670 -12.782 1.00 91.19 174 ALA A O 1
ATOM 1389 N N . SER A 1 175 ? 6.219 -12.077 -11.273 1.00 94.06 175 SER A N 1
ATOM 1390 C CA . SER A 1 175 ? 5.263 -11.058 -11.713 1.00 94.06 175 SER A CA 1
ATOM 1391 C C . SER A 1 175 ? 5.972 -9.856 -12.335 1.00 94.06 175 SER A C 1
ATOM 1393 O O . SER A 1 175 ? 5.522 -9.346 -13.357 1.00 94.06 175 SER A O 1
ATOM 1395 N N . GLY A 1 176 ? 7.072 -9.399 -11.726 1.00 95.38 176 GLY A N 1
ATOM 1396 C CA . GLY A 1 176 ? 7.676 -8.106 -12.037 1.00 95.38 176 GLY A CA 1
ATOM 1397 C C . GLY A 1 176 ? 6.685 -6.963 -11.803 1.00 95.38 176 GLY A C 1
ATOM 1398 O O . GLY A 1 176 ? 5.774 -7.069 -10.977 1.00 95.38 176 GLY A O 1
ATOM 1399 N N . TYR A 1 177 ? 6.851 -5.865 -12.537 1.00 97.50 177 TYR A N 1
ATOM 1400 C CA . TYR A 1 177 ? 5.867 -4.788 -12.554 1.00 97.50 177 TYR A CA 1
ATOM 1401 C C . TYR A 1 177 ? 4.820 -5.022 -13.650 1.00 97.50 177 TYR A C 1
ATOM 1403 O O . TYR A 1 177 ? 5.148 -5.285 -14.806 1.00 97.50 177 TYR A O 1
ATOM 1411 N N . VAL A 1 178 ? 3.547 -4.877 -13.286 1.00 95.88 178 VAL A N 1
ATOM 1412 C CA . VAL A 1 178 ? 2.408 -4.954 -14.204 1.00 95.88 178 VAL A CA 1
ATOM 1413 C C . VAL A 1 178 ? 1.566 -3.700 -14.019 1.00 95.88 178 VAL A C 1
ATOM 1415 O O . VAL A 1 178 ? 1.174 -3.373 -12.895 1.00 95.88 178 VAL A O 1
ATOM 1418 N N . GLN A 1 179 ? 1.262 -3.013 -15.122 1.00 94.38 179 GLN A N 1
ATOM 1419 C CA . GLN A 1 179 ? 0.392 -1.837 -15.101 1.00 94.38 179 GLN A CA 1
ATOM 1420 C C . GLN A 1 179 ? -0.944 -2.176 -14.415 1.00 94.38 179 GLN A C 1
ATOM 1422 O O . GLN A 1 179 ? -1.570 -3.197 -14.708 1.00 94.38 179 GLN A O 1
ATOM 1427 N N . GLY A 1 180 ? -1.361 -1.319 -13.486 1.00 93.38 180 GLY A N 1
ATOM 1428 C CA . GLY A 1 180 ? -2.494 -1.525 -12.585 1.00 93.38 180 GLY A CA 1
ATOM 1429 C C . GLY A 1 180 ? -2.070 -1.787 -11.137 1.00 93.38 180 GLY A C 1
ATOM 1430 O O . GLY A 1 180 ? -2.836 -1.492 -10.223 1.00 93.38 180 GLY A O 1
ATOM 1431 N N . ILE A 1 181 ? -0.843 -2.272 -10.886 1.00 96.38 181 ILE A N 1
ATOM 1432 C CA . ILE A 1 181 ? -0.313 -2.369 -9.511 1.00 96.38 181 ILE A CA 1
ATOM 1433 C C . ILE A 1 181 ? -0.101 -0.967 -8.919 1.00 96.38 181 ILE A C 1
ATOM 1435 O O . ILE A 1 181 ? -0.352 -0.765 -7.732 1.00 96.38 181 ILE A O 1
ATOM 1439 N N . ASN A 1 182 ? 0.285 0.015 -9.740 1.00 97.56 182 ASN A N 1
ATOM 1440 C CA . ASN A 1 182 ? 0.373 1.429 -9.358 1.00 97.56 182 ASN A CA 1
ATOM 1441 C C . ASN A 1 182 ? -0.926 1.933 -8.713 1.00 97.56 182 ASN A C 1
ATOM 1443 O O . ASN A 1 182 ? -0.881 2.537 -7.641 1.00 97.56 182 ASN A O 1
ATOM 1447 N N . ASP A 1 183 ? -2.079 1.599 -9.296 1.00 97.44 183 ASP A N 1
ATOM 1448 C CA . ASP A 1 183 ? -3.379 2.029 -8.783 1.00 97.44 183 ASP A CA 1
ATOM 1449 C C . ASP A 1 183 ? -3.713 1.374 -7.438 1.00 97.44 183 ASP A C 1
ATOM 1451 O O . ASP A 1 183 ? -4.347 2.007 -6.594 1.00 97.44 183 ASP A O 1
ATOM 1455 N N . LEU A 1 184 ? -3.232 0.149 -7.181 1.00 97.56 184 LEU A N 1
ATOM 1456 C CA . LEU A 1 184 ? -3.436 -0.548 -5.905 1.00 97.56 184 LEU A CA 1
ATOM 1457 C C . LEU A 1 184 ? -2.676 0.079 -4.731 1.00 97.56 184 LEU A C 1
ATOM 1459 O O . LEU A 1 184 ? -3.080 -0.110 -3.584 1.00 97.56 184 LEU A O 1
ATOM 1463 N N . VAL A 1 185 ? -1.595 0.821 -4.984 1.00 98.31 185 VAL A N 1
ATOM 1464 C CA . VAL A 1 185 ? -0.846 1.523 -3.925 1.00 98.31 185 VAL A CA 1
ATOM 1465 C C . VAL A 1 185 ? -1.600 2.759 -3.441 1.00 98.31 185 VAL A C 1
ATOM 1467 O O . VAL A 1 185 ? -1.532 3.115 -2.263 1.00 98.31 185 VAL A O 1
ATOM 1470 N N . THR A 1 186 ? -2.356 3.403 -4.330 1.00 97.81 186 THR A N 1
ATOM 1471 C CA . THR A 1 186 ? -2.969 4.714 -4.078 1.00 97.81 186 THR A CA 1
ATOM 1472 C C . THR A 1 186 ? -3.902 4.758 -2.861 1.00 97.81 186 THR A C 1
ATOM 1474 O O . THR A 1 186 ? -3.778 5.708 -2.081 1.00 97.81 186 THR A O 1
ATOM 1477 N N . PRO A 1 187 ? -4.766 3.754 -2.580 1.00 98.12 187 PRO A N 1
ATOM 1478 C CA . PRO A 1 187 ? -5.638 3.803 -1.413 1.00 98.12 187 PRO A CA 1
ATOM 1479 C C . PRO A 1 187 ? -4.848 3.651 -0.113 1.00 98.12 187 PRO A C 1
ATOM 1481 O O . PRO A 1 187 ? -5.197 4.283 0.881 1.00 98.12 187 PRO A O 1
ATOM 1484 N N . PHE A 1 188 ? -3.772 2.852 -0.111 1.00 98.62 188 PHE A N 1
ATOM 1485 C CA . PHE A 1 188 ? -2.890 2.723 1.052 1.00 98.62 188 PHE A CA 1
ATOM 1486 C C . PHE A 1 188 ? -2.191 4.040 1.353 1.00 98.62 188 PHE A C 1
ATOM 1488 O O . PHE A 1 188 ? -2.178 4.468 2.506 1.00 98.62 188 PHE A O 1
ATOM 1495 N N . LEU A 1 189 ? -1.681 4.704 0.314 1.00 98.00 189 LEU A N 1
ATOM 1496 C CA . LEU A 1 189 ? -0.997 5.980 0.461 1.00 98.00 189 LEU A CA 1
ATOM 1497 C C . LEU A 1 189 ? -1.931 7.032 1.065 1.00 98.00 189 LEU A C 1
ATOM 1499 O O . LEU A 1 189 ? -1.596 7.631 2.082 1.00 98.00 189 LEU A O 1
ATOM 1503 N N . VAL A 1 190 ? -3.139 7.183 0.513 1.00 97.75 190 VAL A N 1
ATOM 1504 C CA . VAL A 1 190 ? -4.142 8.129 1.030 1.00 97.75 190 VAL A CA 1
ATOM 1505 C C . VAL A 1 190 ? -4.547 7.800 2.467 1.00 97.75 190 VAL A C 1
ATOM 1507 O O . VAL A 1 190 ? -4.625 8.696 3.306 1.00 97.75 190 VAL A O 1
ATOM 1510 N N . VAL A 1 191 ? -4.790 6.523 2.779 1.00 98.12 191 VAL A N 1
ATOM 1511 C CA . VAL A 1 191 ? -5.174 6.113 4.135 1.00 98.12 191 VAL A CA 1
ATOM 1512 C C . VAL A 1 191 ? -4.059 6.416 5.132 1.00 98.12 191 VAL A C 1
ATOM 1514 O O . VAL A 1 191 ? -4.331 7.051 6.145 1.00 98.12 191 VAL A O 1
ATOM 1517 N N . PHE A 1 192 ? -2.812 6.031 4.869 1.00 98.38 192 PHE A N 1
ATOM 1518 C CA . PHE A 1 192 ? -1.728 6.249 5.831 1.00 98.38 192 PHE A CA 1
ATOM 1519 C C . PHE A 1 192 ? -1.282 7.711 5.924 1.00 98.38 192 PHE A C 1
ATOM 1521 O O . PHE A 1 192 ? -0.912 8.156 7.007 1.00 98.38 192 PHE A O 1
ATOM 1528 N N . LEU A 1 193 ? -1.403 8.497 4.851 1.00 97.12 193 LEU A N 1
ATOM 1529 C CA . LEU A 1 193 ? -1.200 9.947 4.914 1.00 97.12 193 LEU A CA 1
ATOM 1530 C C . LEU A 1 193 ? -2.236 10.649 5.796 1.00 97.12 193 LEU A C 1
ATOM 1532 O O . LEU A 1 193 ? -1.886 11.607 6.481 1.00 97.12 193 LEU A O 1
ATOM 1536 N N . SER A 1 194 ? -3.475 10.148 5.844 1.00 95.94 194 SER A N 1
ATOM 1537 C CA . SER A 1 194 ? -4.536 10.737 6.676 1.00 95.94 194 SER A CA 1
ATOM 1538 C C . SER A 1 194 ? -4.275 10.661 8.190 1.00 95.94 194 SER A C 1
ATOM 1540 O O . SER A 1 194 ? -4.976 11.315 8.956 1.00 95.94 194 SER A O 1
ATOM 1542 N N . GLU A 1 195 ? -3.266 9.902 8.646 1.00 95.50 195 GLU A N 1
ATOM 1543 C CA . GLU A 1 195 ? -2.793 9.963 10.043 1.00 95.50 195 GLU A CA 1
ATOM 1544 C C . GLU A 1 195 ? -2.025 11.249 10.359 1.00 95.50 195 GLU A C 1
ATOM 1546 O O . GLU A 1 195 ? -1.894 11.618 11.526 1.00 95.50 195 GLU A O 1
ATOM 1551 N N . TYR A 1 196 ? -1.468 11.894 9.335 1.00 95.44 196 TYR A N 1
ATOM 1552 C CA . TYR A 1 196 ? -0.536 13.008 9.480 1.00 95.44 196 TYR A CA 1
ATOM 1553 C C . TYR A 1 196 ? -1.023 14.296 8.817 1.00 95.44 196 TYR A C 1
ATOM 1555 O O . TYR A 1 196 ? -0.524 15.363 9.169 1.00 95.44 196 TYR A O 1
ATOM 1563 N N . LEU A 1 197 ? -1.956 14.195 7.869 1.00 94.62 197 LEU A N 1
ATOM 1564 C CA . LEU A 1 197 ? -2.515 15.311 7.117 1.00 94.62 197 LEU A CA 1
ATOM 1565 C C . LEU A 1 197 ? -4.022 15.412 7.361 1.00 94.62 197 LEU A C 1
ATOM 1567 O O . LEU A 1 197 ? -4.750 14.421 7.293 1.00 94.62 197 LEU A O 1
ATOM 1571 N N . GLU A 1 198 ? -4.490 16.628 7.626 1.00 91.06 198 GLU A N 1
ATOM 1572 C CA . GLU A 1 198 ? -5.905 16.936 7.839 1.00 91.06 198 GLU A CA 1
ATOM 1573 C C . GLU A 1 198 ? -6.568 17.425 6.541 1.00 91.06 198 GLU A C 1
ATOM 1575 O O . GLU A 1 198 ? -5.900 17.867 5.611 1.00 91.06 198 GLU A O 1
ATOM 1580 N N . GLY A 1 199 ? -7.899 17.356 6.462 1.00 90.81 199 GLY A N 1
ATOM 1581 C CA . GLY A 1 199 ? -8.652 17.839 5.298 1.00 90.81 199 GLY A CA 1
ATOM 1582 C C . GLY A 1 199 ? -8.769 16.830 4.151 1.00 90.81 199 GLY A C 1
ATOM 1583 O O . GLY A 1 199 ? -8.651 15.619 4.351 1.00 90.81 199 GLY A O 1
ATOM 1584 N N . SER A 1 200 ? -9.090 17.327 2.953 1.00 90.56 200 SER A N 1
ATOM 1585 C CA . SER A 1 200 ? -9.210 16.505 1.744 1.00 90.56 200 SER A CA 1
ATOM 1586 C C . SER A 1 200 ? -7.868 16.374 1.029 1.00 90.56 200 SER A C 1
ATOM 1588 O O . SER A 1 200 ? -7.011 17.253 1.126 1.00 90.56 200 SER A O 1
ATOM 1590 N N . VAL A 1 201 ? -7.722 15.304 0.244 1.00 91.44 201 VAL A N 1
ATOM 1591 C CA . VAL A 1 201 ? -6.517 15.028 -0.557 1.00 91.44 201 VAL A CA 1
ATOM 1592 C C . VAL A 1 201 ? -6.145 16.210 -1.461 1.00 91.44 201 VAL A C 1
ATOM 1594 O O . VAL A 1 201 ? -4.966 16.489 -1.643 1.00 91.44 201 VAL A O 1
ATOM 1597 N N . ASP A 1 202 ? -7.130 16.962 -1.958 1.00 90.44 202 ASP A N 1
ATOM 1598 C CA . ASP A 1 202 ? -6.906 18.133 -2.821 1.00 90.44 202 ASP A CA 1
ATOM 1599 C C . ASP A 1 202 ? -6.161 19.283 -2.123 1.00 90.44 202 ASP A C 1
ATOM 1601 O O . ASP A 1 202 ? -5.567 20.130 -2.787 1.00 90.44 202 ASP A O 1
ATOM 1605 N N . SER A 1 203 ? -6.204 19.324 -0.787 1.00 92.25 203 SER A N 1
ATOM 1606 C CA . SER A 1 203 ? -5.536 20.339 0.038 1.00 92.25 203 SER A CA 1
ATOM 1607 C C . SER A 1 203 ? -4.174 19.898 0.577 1.00 92.25 203 SER A C 1
ATOM 1609 O O . SER A 1 203 ? -3.487 20.686 1.222 1.00 92.25 203 SER A O 1
ATOM 1611 N N . TRP A 1 204 ? -3.777 18.647 0.338 1.00 96.00 204 TRP A N 1
ATOM 1612 C CA . TRP A 1 204 ? -2.568 18.078 0.920 1.00 96.00 204 TRP A CA 1
ATOM 1613 C C . TRP A 1 204 ? -1.296 18.493 0.183 1.00 96.00 204 TRP A C 1
ATOM 1615 O O . TRP A 1 204 ? -1.226 18.527 -1.047 1.00 96.00 204 TRP A O 1
ATOM 1625 N N . SER A 1 205 ? -0.239 18.707 0.959 1.00 94.75 205 SER A N 1
ATOM 1626 C CA . SER A 1 205 ? 1.128 18.887 0.483 1.00 94.75 205 SER A CA 1
ATOM 1627 C C . SER A 1 205 ? 2.021 17.857 1.167 1.00 94.75 205 SER A C 1
ATOM 1629 O O . SER A 1 205 ? 2.098 17.787 2.392 1.00 94.75 205 SER A O 1
ATOM 1631 N N . ILE A 1 206 ? 2.709 17.030 0.376 1.00 93.75 206 ILE A N 1
ATOM 1632 C CA . ILE A 1 206 ? 3.651 16.041 0.922 1.00 93.75 206 ILE A CA 1
ATOM 1633 C C . ILE A 1 206 ? 4.864 16.716 1.586 1.00 93.75 206 ILE A C 1
ATOM 1635 O O . ILE A 1 206 ? 5.477 16.139 2.481 1.00 93.75 206 ILE A O 1
ATOM 1639 N N . SER A 1 207 ? 5.167 17.958 1.192 1.00 92.81 207 SER A N 1
ATOM 1640 C CA . SER A 1 207 ? 6.240 18.783 1.762 1.00 92.81 207 SER A CA 1
ATOM 1641 C C . SER A 1 207 ? 5.993 19.158 3.226 1.00 92.81 207 SER A C 1
ATOM 1643 O O . SER A 1 207 ? 6.927 19.558 3.918 1.00 92.81 207 SER A O 1
ATOM 1645 N N . ASP A 1 208 ? 4.758 19.012 3.713 1.00 92.31 208 ASP A N 1
ATOM 1646 C CA . ASP A 1 208 ? 4.386 19.301 5.101 1.00 92.31 208 ASP A CA 1
ATOM 1647 C C . ASP A 1 208 ? 4.845 18.176 6.056 1.00 92.31 208 ASP A C 1
ATOM 1649 O O . ASP A 1 208 ? 4.772 18.298 7.283 1.00 92.31 208 ASP A O 1
ATOM 1653 N N . LEU A 1 209 ? 5.335 17.060 5.503 1.00 95.44 209 LEU A N 1
ATOM 1654 C CA . LEU A 1 209 ? 5.842 15.910 6.242 1.00 95.44 209 LEU A CA 1
ATOM 1655 C C . LEU A 1 209 ? 7.370 15.866 6.229 1.00 95.44 209 LEU A C 1
ATOM 1657 O O . LEU A 1 209 ? 8.029 16.152 5.232 1.00 95.44 209 LEU A O 1
ATOM 1661 N N . SER A 1 210 ? 7.952 15.427 7.347 1.00 97.19 210 SER A N 1
ATOM 1662 C CA . SER A 1 210 ? 9.384 15.141 7.400 1.00 97.19 210 SER A CA 1
ATOM 1663 C C . SER A 1 210 ? 9.730 13.893 6.572 1.00 97.19 210 SER A C 1
ATOM 1665 O O . SER A 1 210 ? 8.897 12.987 6.459 1.00 97.19 210 SER A O 1
ATOM 1667 N N . PRO A 1 211 ? 10.975 13.776 6.068 1.00 96.25 211 PRO A N 1
ATOM 1668 C CA . PRO A 1 211 ? 11.430 12.582 5.354 1.00 96.25 211 PRO A CA 1
ATOM 1669 C C . PRO A 1 211 ? 11.203 11.280 6.136 1.00 96.25 211 PRO A C 1
ATOM 1671 O O . PRO A 1 211 ? 10.758 10.292 5.562 1.00 96.25 211 PRO A O 1
ATOM 1674 N N . ASP A 1 212 ? 11.401 11.292 7.459 1.00 96.62 212 ASP A N 1
ATOM 1675 C CA . ASP A 1 212 ? 11.165 10.121 8.316 1.00 96.62 212 ASP A CA 1
ATOM 1676 C C . ASP A 1 212 ? 9.701 9.661 8.308 1.00 96.62 212 ASP A C 1
ATOM 1678 O O . ASP A 1 212 ? 9.423 8.461 8.274 1.00 96.62 212 ASP A O 1
ATOM 1682 N N . LYS A 1 213 ? 8.744 10.602 8.328 1.00 97.62 213 LYS A N 1
ATOM 1683 C CA . LYS A 1 213 ? 7.313 10.271 8.251 1.00 97.62 213 LYS A CA 1
ATOM 1684 C C . LYS A 1 213 ? 6.967 9.681 6.890 1.00 97.62 213 LYS A C 1
ATOM 1686 O O . LYS A 1 213 ? 6.232 8.701 6.833 1.00 97.62 213 LYS A O 1
ATOM 1691 N N . ILE A 1 214 ? 7.528 10.237 5.818 1.00 98.06 214 ILE A N 1
ATOM 1692 C CA . ILE A 1 214 ? 7.329 9.731 4.456 1.00 98.06 214 ILE A CA 1
ATOM 1693 C C . ILE A 1 214 ? 7.849 8.294 4.354 1.00 98.06 214 ILE A C 1
ATOM 1695 O O . ILE A 1 214 ? 7.099 7.410 3.951 1.00 98.06 214 ILE A O 1
ATOM 1699 N N . SER A 1 215 ? 9.060 8.022 4.842 1.00 98.12 215 SER A N 1
ATOM 1700 C CA . SER A 1 215 ? 9.635 6.672 4.900 1.00 98.12 215 SER A CA 1
ATOM 1701 C C . SER A 1 215 ? 8.780 5.678 5.696 1.00 98.12 215 SER A C 1
ATOM 1703 O O . SER A 1 215 ? 8.623 4.522 5.300 1.00 98.12 215 SER A O 1
ATOM 1705 N N . ILE A 1 216 ? 8.191 6.114 6.816 1.00 98.44 216 ILE A N 1
ATOM 1706 C CA . ILE A 1 216 ? 7.258 5.300 7.609 1.00 98.44 216 ILE A CA 1
ATOM 1707 C C . ILE A 1 216 ? 6.002 4.948 6.800 1.00 98.44 216 ILE A C 1
ATOM 1709 O O . ILE A 1 216 ? 5.573 3.791 6.808 1.00 98.44 216 ILE A O 1
ATOM 1713 N N . ILE A 1 217 ? 5.418 5.933 6.116 1.00 98.56 217 ILE A N 1
ATOM 1714 C CA . ILE A 1 217 ? 4.209 5.769 5.302 1.00 98.56 217 ILE A CA 1
ATOM 1715 C C . ILE A 1 217 ? 4.488 4.853 4.110 1.00 98.56 217 ILE A C 1
ATOM 1717 O O . ILE A 1 217 ? 3.700 3.947 3.844 1.00 98.56 217 ILE A O 1
ATOM 1721 N N . GLU A 1 218 ? 5.616 5.044 3.426 1.00 98.69 218 GLU A N 1
ATOM 1722 C CA . GLU A 1 218 ? 6.036 4.194 2.313 1.00 98.69 218 GLU A CA 1
ATOM 1723 C C . GLU A 1 218 ? 6.170 2.734 2.733 1.00 98.69 218 GLU A C 1
ATOM 1725 O O . GLU A 1 218 ? 5.606 1.853 2.086 1.00 98.69 218 GLU A O 1
ATOM 1730 N N . ALA A 1 219 ? 6.849 2.475 3.852 1.00 98.81 219 ALA A N 1
ATOM 1731 C CA . ALA A 1 219 ? 6.992 1.127 4.380 1.00 98.81 219 ALA A CA 1
ATOM 1732 C C . ALA A 1 219 ? 5.636 0.486 4.707 1.00 98.81 219 ALA A C 1
ATOM 1734 O O . ALA A 1 219 ? 5.398 -0.679 4.383 1.00 98.81 219 ALA A O 1
ATOM 1735 N N . ASP A 1 220 ? 4.732 1.237 5.341 1.00 98.81 220 ASP A N 1
ATOM 1736 C CA . ASP A 1 220 ? 3.393 0.750 5.667 1.00 98.81 220 ASP A CA 1
ATOM 1737 C C . ASP A 1 220 ? 2.583 0.441 4.393 1.00 98.81 220 ASP A C 1
ATOM 1739 O O . ASP A 1 220 ? 1.933 -0.609 4.325 1.00 98.81 220 ASP A O 1
ATOM 1743 N N . CYS A 1 221 ? 2.679 1.290 3.360 1.00 98.81 221 CYS A N 1
ATOM 1744 C CA . CYS A 1 221 ? 2.096 1.043 2.038 1.00 98.81 221 CYS A CA 1
ATOM 1745 C C . CYS A 1 221 ? 2.673 -0.220 1.400 1.00 98.81 221 CYS A C 1
ATOM 1747 O O . CYS A 1 221 ? 1.912 -1.087 0.980 1.00 98.81 221 CYS A O 1
ATOM 1749 N N . TYR A 1 222 ? 4.000 -0.350 1.367 1.00 98.81 222 TYR A N 1
ATOM 1750 C CA . TYR A 1 222 ? 4.707 -1.487 0.785 1.00 98.81 222 TYR A CA 1
ATOM 1751 C C . TYR A 1 222 ? 4.272 -2.813 1.422 1.00 98.81 222 TYR A C 1
ATOM 1753 O O . TYR A 1 222 ? 3.933 -3.767 0.716 1.00 98.81 222 TYR A O 1
ATOM 1761 N N . TRP A 1 223 ? 4.227 -2.891 2.756 1.00 98.75 223 TRP A N 1
ATOM 1762 C CA . TRP A 1 223 ? 3.845 -4.128 3.441 1.00 98.75 223 TRP A CA 1
ATOM 1763 C C . TRP A 1 223 ? 2.357 -4.449 3.294 1.00 98.75 223 TRP A C 1
ATOM 1765 O O . TRP A 1 223 ? 2.006 -5.622 3.149 1.00 98.75 223 TRP A O 1
ATOM 1775 N N . CYS A 1 224 ? 1.483 -3.440 3.291 1.00 98.69 224 CYS A N 1
ATOM 1776 C CA . CYS A 1 224 ? 0.049 -3.639 3.067 1.00 98.69 224 CYS A CA 1
ATOM 1777 C C . CYS A 1 224 ? -0.259 -4.052 1.623 1.00 98.69 224 CYS A C 1
ATOM 1779 O O . CYS A 1 224 ? -1.032 -4.987 1.414 1.00 98.69 224 CYS A O 1
ATOM 1781 N N . LEU A 1 225 ? 0.401 -3.427 0.645 1.00 98.38 225 LEU A N 1
ATOM 1782 C CA . LEU A 1 225 ? 0.353 -3.823 -0.760 1.00 98.38 225 LEU A CA 1
ATOM 1783 C C . LEU A 1 225 ? 0.826 -5.267 -0.930 1.00 98.38 225 LEU A C 1
ATOM 1785 O O . LEU A 1 225 ? 0.129 -6.068 -1.543 1.00 98.38 225 LEU A O 1
ATOM 1789 N N . SER A 1 226 ? 1.969 -5.619 -0.334 1.00 98.19 226 SER A N 1
ATOM 1790 C CA . SER A 1 226 ? 2.507 -6.983 -0.390 1.00 98.19 226 SER A CA 1
ATOM 1791 C C . SER A 1 226 ? 1.496 -7.998 0.145 1.00 98.19 226 SER A C 1
ATOM 1793 O O . SER A 1 226 ? 1.246 -9.015 -0.492 1.00 98.19 226 SER A O 1
ATOM 1795 N N . LYS A 1 227 ? 0.842 -7.694 1.276 1.00 97.50 227 LYS A N 1
ATOM 1796 C CA . LYS A 1 227 ? -0.195 -8.559 1.856 1.00 97.50 227 LYS A CA 1
ATOM 1797 C C . LYS A 1 227 ? -1.444 -8.683 0.993 1.00 97.50 227 LYS A C 1
ATOM 1799 O O . LYS A 1 227 ? -2.039 -9.756 0.952 1.00 97.50 227 LYS A O 1
ATOM 1804 N N . LEU A 1 228 ? -1.842 -7.610 0.314 1.00 96.50 228 LEU A N 1
ATOM 1805 C CA . LEU A 1 228 ? -2.945 -7.656 -0.640 1.00 96.50 228 LEU A CA 1
ATOM 1806 C C . LEU A 1 228 ? -2.589 -8.551 -1.836 1.00 96.50 228 LEU A C 1
ATOM 1808 O O . LEU A 1 228 ? -3.376 -9.421 -2.208 1.00 96.50 228 LEU A O 1
ATOM 1812 N N . LEU A 1 229 ? -1.397 -8.359 -2.403 1.00 95.62 229 LEU A N 1
ATOM 1813 C CA . LEU A 1 229 ? -0.928 -9.076 -3.587 1.00 95.62 229 LEU A CA 1
ATOM 1814 C C . LEU A 1 229 ? -0.637 -10.555 -3.307 1.00 95.62 229 LEU A C 1
ATOM 1816 O O . LEU A 1 229 ? -0.884 -11.377 -4.184 1.00 95.62 229 LEU A O 1
ATOM 1820 N N . ASP A 1 230 ? -0.240 -10.923 -2.082 1.00 92.56 230 ASP A N 1
ATOM 1821 C CA . ASP A 1 230 ? -0.132 -12.324 -1.639 1.00 92.56 230 ASP A CA 1
ATOM 1822 C C . ASP A 1 230 ? -1.435 -13.116 -1.868 1.00 92.56 230 ASP A C 1
ATOM 1824 O O . ASP A 1 230 ? -1.397 -14.308 -2.171 1.00 92.56 230 ASP A O 1
ATOM 1828 N N . GLY A 1 231 ? -2.597 -12.460 -1.761 1.00 88.31 231 GLY A N 1
ATOM 1829 C CA . GLY A 1 231 ? -3.907 -13.078 -1.987 1.00 88.31 231 GLY A CA 1
ATOM 1830 C C . GLY A 1 231 ? -4.328 -13.187 -3.457 1.00 88.31 231 GLY A C 1
ATOM 1831 O O . GLY A 1 231 ? -5.362 -13.792 -3.739 1.00 88.31 231 GLY A O 1
ATOM 1832 N N . MET A 1 232 ? -3.569 -12.593 -4.381 1.00 89.38 232 MET A N 1
ATOM 1833 C CA . MET A 1 232 ? -3.914 -12.494 -5.805 1.00 89.38 232 MET A CA 1
ATOM 1834 C C . MET A 1 232 ? -2.689 -12.571 -6.729 1.00 89.38 232 MET A C 1
ATOM 1836 O O . MET A 1 232 ? -2.663 -11.958 -7.794 1.00 89.38 232 MET A O 1
ATOM 1840 N N . GLN A 1 233 ? -1.646 -13.305 -6.329 1.00 85.88 233 GLN A N 1
ATOM 1841 C CA . GLN A 1 233 ? -0.377 -13.374 -7.070 1.00 85.88 233 GLN A CA 1
ATOM 1842 C C . GLN A 1 233 ? -0.578 -13.825 -8.528 1.00 85.88 233 GLN A C 1
ATOM 1844 O O . GLN A 1 233 ? -0.012 -13.253 -9.457 1.00 85.88 233 GLN A O 1
ATOM 1849 N N . ASP A 1 234 ? -1.461 -14.801 -8.740 1.00 86.56 234 ASP A N 1
ATOM 1850 C CA . ASP A 1 234 ? -1.840 -15.368 -10.038 1.00 86.56 234 ASP A CA 1
ATOM 1851 C C . ASP A 1 234 ? -2.567 -14.385 -10.976 1.00 86.56 234 ASP A C 1
ATOM 1853 O O . ASP A 1 234 ? -2.763 -14.688 -12.157 1.00 86.56 234 ASP A O 1
ATOM 1857 N N . HIS A 1 235 ? -2.986 -13.219 -10.477 1.00 90.25 235 HIS A N 1
ATOM 1858 C CA . HIS A 1 235 ? -3.513 -12.135 -11.304 1.00 90.25 235 HIS A CA 1
ATOM 1859 C C . HIS A 1 235 ? -2.401 -11.401 -12.065 1.00 90.25 235 HIS A C 1
ATOM 1861 O O . HIS A 1 235 ? -2.681 -10.814 -13.107 1.00 90.25 235 HIS A O 1
ATOM 1867 N N . TYR A 1 236 ? -1.159 -11.459 -11.574 1.00 90.00 236 TYR A N 1
ATOM 1868 C CA . TYR A 1 236 ? -0.034 -10.660 -12.074 1.00 90.00 236 TYR A CA 1
ATOM 1869 C C . TYR A 1 236 ? 1.121 -11.492 -12.645 1.00 90.00 236 TYR A C 1
ATOM 1871 O O . TYR A 1 236 ? 2.019 -10.936 -13.265 1.00 90.00 236 TYR A O 1
ATOM 1879 N N . THR A 1 237 ? 1.089 -12.818 -12.502 1.00 85.75 237 THR A N 1
ATOM 1880 C CA . THR A 1 237 ? 2.029 -13.716 -13.192 1.00 85.75 237 THR A CA 1
ATOM 1881 C C . THR A 1 237 ? 1.778 -13.761 -14.704 1.00 85.75 237 THR A C 1
ATOM 1883 O O . THR A 1 237 ? 0.696 -13.387 -15.169 1.00 85.75 237 THR A O 1
ATOM 1886 N N . PHE A 1 238 ? 2.732 -14.301 -15.475 1.00 84.69 238 PHE A N 1
ATOM 1887 C CA . PHE A 1 238 ? 2.619 -14.465 -16.932 1.00 84.69 238 PHE A CA 1
ATOM 1888 C C . PHE A 1 238 ? 1.248 -15.008 -17.379 1.00 84.69 238 PHE A C 1
ATOM 1890 O O . PHE A 1 238 ? 0.716 -15.958 -16.803 1.00 84.69 238 PHE A O 1
ATOM 1897 N N . ALA A 1 239 ? 0.682 -14.385 -18.418 1.00 83.75 239 ALA A N 1
ATOM 1898 C CA . ALA A 1 239 ? -0.658 -14.635 -18.963 1.00 83.75 239 ALA A CA 1
ATOM 1899 C C . ALA A 1 239 ? -1.851 -14.361 -18.017 1.00 83.75 239 ALA A C 1
ATOM 1901 O O . ALA A 1 239 ? -2.996 -14.575 -18.420 1.00 83.75 239 ALA A O 1
ATOM 1902 N N . GLN A 1 240 ? -1.614 -13.853 -16.801 1.00 86.12 240 GLN A N 1
ATOM 1903 C CA . GLN A 1 240 ? -2.631 -13.428 -15.827 1.00 86.12 240 GLN A CA 1
ATOM 1904 C C . GLN A 1 240 ? -3.765 -14.460 -15.614 1.00 86.12 240 GLN A C 1
ATOM 1906 O O . GLN A 1 240 ? -4.955 -14.136 -15.734 1.00 86.12 240 GLN A O 1
ATOM 1911 N N . PRO A 1 241 ? -3.442 -15.733 -15.316 1.00 88.38 241 PRO A N 1
ATOM 1912 C CA . PRO A 1 241 ? -4.423 -16.818 -15.264 1.00 88.38 241 PRO A CA 1
ATOM 1913 C C . PRO A 1 241 ? -5.530 -16.595 -14.224 1.00 88.38 241 PRO A C 1
ATOM 1915 O O . PRO A 1 241 ? -6.658 -17.060 -14.409 1.00 88.38 241 PRO A O 1
ATOM 1918 N N . GLY A 1 242 ? -5.244 -15.885 -13.132 1.00 88.50 242 GLY A N 1
ATOM 1919 C CA . GLY A 1 242 ? -6.251 -15.566 -12.126 1.00 88.50 242 GLY A CA 1
ATOM 1920 C C . GLY A 1 242 ? -7.294 -14.553 -12.610 1.00 88.50 242 GLY A C 1
ATOM 1921 O O . GLY A 1 242 ? -8.488 -14.760 -12.379 1.00 88.50 242 GLY A O 1
ATOM 1922 N N . ILE A 1 243 ? -6.890 -13.554 -13.408 1.00 89.38 243 ILE A N 1
ATOM 1923 C CA . ILE A 1 243 ? -7.826 -12.625 -14.064 1.00 89.38 243 ILE A CA 1
ATOM 1924 C C . ILE A 1 243 ? -8.742 -13.385 -15.025 1.00 89.38 243 ILE A C 1
ATOM 1926 O O . ILE A 1 243 ? -9.961 -13.212 -14.986 1.00 89.38 243 ILE A O 1
ATOM 1930 N N . GLN A 1 244 ? -8.192 -14.302 -15.826 1.00 88.06 244 GLN A N 1
ATOM 1931 C CA . GLN A 1 244 ? -8.992 -15.132 -16.733 1.00 88.06 244 GLN A CA 1
ATOM 1932 C C . GLN A 1 244 ? -10.030 -15.975 -15.973 1.00 88.06 244 GLN A C 1
ATOM 1934 O O . GLN A 1 244 ? -11.202 -16.028 -16.360 1.00 88.06 244 GLN A O 1
ATOM 1939 N N . ARG A 1 245 ? -9.636 -16.589 -14.846 1.00 91.31 245 ARG A N 1
ATOM 1940 C CA . ARG A 1 245 ? -10.564 -17.326 -13.971 1.00 91.31 245 ARG A CA 1
ATOM 1941 C C . ARG A 1 245 ? -11.655 -16.429 -13.394 1.00 91.31 245 ARG A C 1
ATOM 1943 O O . ARG A 1 245 ? -12.803 -16.867 -13.308 1.00 91.31 245 ARG A O 1
ATOM 1950 N N . LEU A 1 246 ? -11.320 -15.205 -12.991 1.00 90.38 246 LEU A N 1
ATOM 1951 C CA . LEU A 1 246 ? -12.284 -14.254 -12.442 1.00 90.38 246 LEU A CA 1
ATOM 1952 C C . LEU A 1 246 ? -13.308 -13.824 -13.498 1.00 90.38 246 LEU A C 1
ATOM 1954 O O . LEU A 1 246 ? -14.507 -13.864 -13.226 1.00 90.38 246 LEU A O 1
ATOM 1958 N N . VAL A 1 247 ? -12.858 -13.509 -14.716 1.00 91.06 247 VAL A N 1
ATOM 1959 C CA . VAL A 1 247 ? -13.735 -13.173 -15.851 1.00 91.06 247 VAL A CA 1
ATOM 1960 C C . VAL A 1 247 ? -14.668 -14.340 -16.183 1.00 91.06 247 VAL A C 1
ATOM 1962 O O . VAL A 1 247 ? -15.867 -14.139 -16.383 1.00 91.06 247 VAL A O 1
ATOM 1965 N N . PHE A 1 248 ? -14.158 -15.574 -16.177 1.00 88.69 248 PHE A N 1
ATOM 1966 C CA . PHE A 1 248 ? -14.986 -16.756 -16.412 1.00 88.69 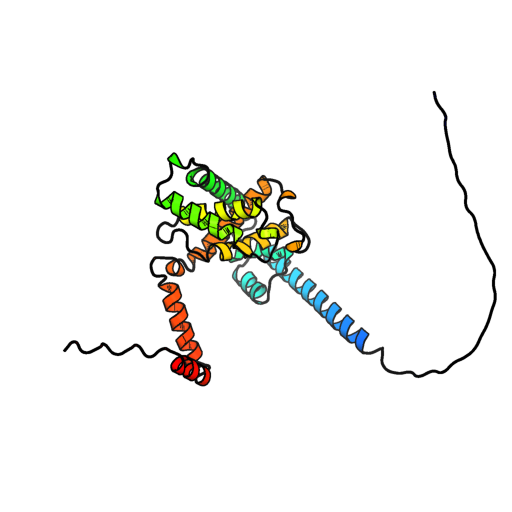248 PHE A CA 1
ATOM 1967 C C . PHE A 1 248 ? -16.042 -16.960 -15.313 1.00 88.69 248 PHE A C 1
ATOM 1969 O O . PHE A 1 248 ? -17.217 -17.179 -15.613 1.00 88.69 248 PHE A O 1
ATOM 1976 N N . LYS A 1 249 ? -15.655 -16.831 -14.036 1.00 89.38 249 LYS A N 1
ATOM 1977 C CA . LYS A 1 249 ? -16.596 -16.889 -12.904 1.00 89.38 249 LYS A CA 1
ATOM 1978 C C . LYS A 1 249 ? -17.662 -15.799 -13.005 1.00 89.38 249 LYS A C 1
ATOM 1980 O O . LYS A 1 249 ? -18.836 -16.090 -12.793 1.00 89.38 249 LYS A O 1
ATOM 1985 N N . LEU A 1 250 ? -17.274 -14.575 -13.365 1.00 90.25 250 LEU A N 1
ATOM 1986 C CA . LEU A 1 250 ? -18.202 -13.463 -13.562 1.00 90.25 250 LEU A CA 1
ATOM 1987 C C . LEU A 1 250 ? -19.211 -13.774 -14.674 1.00 90.25 250 LEU A C 1
ATOM 1989 O O . LEU A 1 250 ? -20.410 -13.610 -14.462 1.00 90.25 250 LEU A O 1
ATOM 1993 N N . LYS A 1 251 ? -18.749 -14.294 -15.820 1.00 86.06 251 LYS A N 1
ATOM 1994 C CA . LYS A 1 251 ? -19.620 -14.720 -16.928 1.00 86.06 251 LYS A CA 1
ATOM 1995 C C . LYS A 1 251 ? -20.654 -15.751 -16.468 1.00 86.06 251 LYS A C 1
ATOM 1997 O O . LYS A 1 251 ? -21.832 -15.622 -16.792 1.00 86.06 251 LYS A O 1
ATOM 2002 N N . GLU A 1 252 ? -20.241 -16.732 -15.668 1.00 88.00 252 GLU A N 1
ATOM 2003 C CA . GLU A 1 252 ? -21.153 -17.743 -15.121 1.00 88.00 252 GLU A CA 1
ATOM 2004 C C . GLU A 1 252 ? -22.164 -17.170 -14.120 1.00 88.00 252 GLU A C 1
ATOM 2006 O O . GLU A 1 252 ? -23.333 -17.555 -14.145 1.00 88.00 252 GLU A O 1
ATOM 2011 N N . VAL A 1 253 ? -21.749 -16.239 -13.258 1.00 89.75 253 VAL A N 1
ATOM 2012 C CA . VAL A 1 253 ? -22.652 -15.572 -12.309 1.00 89.75 253 VAL A CA 1
ATOM 2013 C C . VAL A 1 253 ? -23.686 -14.724 -13.050 1.00 89.75 253 VAL A C 1
ATOM 2015 O O . VAL A 1 253 ? -24.880 -14.877 -12.798 1.00 89.75 253 VAL A O 1
ATOM 2018 N N . VAL A 1 254 ? -23.256 -13.899 -14.010 1.00 89.00 254 VAL A N 1
ATOM 2019 C CA . VAL A 1 254 ? -24.159 -13.073 -14.830 1.00 89.00 254 VAL A CA 1
ATOM 2020 C C . VAL A 1 254 ? -25.141 -13.954 -15.590 1.00 89.00 254 VAL A C 1
ATOM 2022 O O . VAL A 1 254 ? -26.338 -13.699 -15.550 1.00 89.00 254 VAL A O 1
ATOM 2025 N N . ARG A 1 255 ? -24.674 -15.050 -16.202 1.00 83.75 255 ARG A N 1
ATOM 2026 C CA . ARG A 1 255 ? -25.548 -16.003 -16.898 1.00 83.75 255 ARG A CA 1
ATOM 2027 C C . ARG A 1 255 ? -26.638 -16.584 -15.992 1.00 83.75 255 ARG A C 1
ATOM 2029 O O . ARG A 1 255 ? -27.738 -16.841 -16.474 1.00 83.75 255 ARG A O 1
ATOM 2036 N N . ARG A 1 256 ? -26.332 -16.842 -14.717 1.00 86.19 256 ARG A N 1
ATOM 2037 C CA . ARG A 1 256 ? -27.282 -17.424 -13.752 1.00 86.19 256 ARG A CA 1
ATOM 2038 C C . ARG A 1 256 ? -28.287 -16.407 -13.219 1.00 86.19 256 ARG A C 1
ATOM 2040 O O . ARG A 1 256 ? -29.432 -16.781 -12.997 1.00 86.19 256 ARG A O 1
ATOM 2047 N N . ILE A 1 257 ? -27.852 -15.172 -12.979 1.00 87.81 257 ILE A N 1
ATOM 2048 C CA . ILE A 1 257 ? -28.680 -14.131 -12.353 1.00 87.81 257 ILE A CA 1
ATOM 2049 C C . ILE A 1 257 ? -29.489 -13.358 -13.401 1.00 87.81 257 ILE A C 1
ATOM 2051 O O . ILE A 1 257 ? -30.658 -13.069 -13.174 1.00 87.81 257 ILE A O 1
ATOM 2055 N N . ASP A 1 258 ? -28.891 -13.055 -14.554 1.00 77.56 258 ASP A N 1
ATOM 2056 C CA . ASP A 1 258 ? -29.488 -12.226 -15.600 1.00 77.56 258 ASP A CA 1
ATOM 2057 C C . ASP A 1 258 ? -29.255 -12.824 -16.999 1.00 77.56 258 ASP A C 1
ATOM 2059 O O . ASP A 1 258 ? -28.330 -12.483 -17.748 1.00 77.56 258 ASP A O 1
ATOM 2063 N N . GLY A 1 259 ? -30.144 -13.750 -17.364 1.00 65.00 259 GLY A N 1
ATOM 2064 C CA . GLY A 1 259 ? -30.122 -14.405 -18.670 1.00 65.00 259 GLY A CA 1
ATOM 2065 C C . GLY A 1 259 ? -30.368 -13.456 -19.852 1.00 65.00 259 GLY A C 1
ATOM 2066 O O . GLY A 1 259 ? -29.910 -13.747 -20.958 1.00 65.00 259 GLY A O 1
ATOM 2067 N N . LEU A 1 260 ? -31.045 -12.318 -19.643 1.00 62.34 260 LEU A N 1
ATOM 2068 C CA . LEU A 1 260 ? -31.368 -11.358 -20.706 1.00 62.34 260 LEU A CA 1
ATOM 2069 C C . LEU A 1 260 ? -30.139 -10.538 -21.099 1.00 62.34 260 LEU A C 1
ATOM 2071 O O . LEU A 1 260 ? -29.827 -10.428 -22.289 1.00 62.34 260 LEU A O 1
ATOM 2075 N N . THR A 1 261 ? -29.394 -10.048 -20.109 1.00 61.44 261 THR A N 1
ATOM 2076 C CA . THR A 1 261 ? -28.139 -9.329 -20.339 1.00 61.44 261 THR A CA 1
ATOM 2077 C C . THR A 1 261 ? -27.114 -10.242 -21.015 1.00 61.44 261 THR A C 1
ATOM 2079 O O . THR A 1 261 ? -26.518 -9.857 -22.022 1.00 61.44 261 THR A O 1
ATOM 2082 N N . ASN A 1 262 ? -26.977 -11.501 -20.576 1.00 59.41 262 ASN A N 1
ATOM 2083 C CA . ASN A 1 262 ? -26.059 -12.466 -21.198 1.00 59.41 262 ASN A CA 1
ATOM 2084 C C . ASN A 1 262 ? -26.345 -12.705 -22.698 1.00 59.41 262 ASN A C 1
ATOM 2086 O O . ASN A 1 262 ? -25.414 -12.827 -23.496 1.00 59.41 262 ASN A O 1
ATOM 2090 N N . ASN A 1 263 ? -27.616 -12.715 -23.110 1.00 60.28 263 ASN A N 1
ATOM 2091 C CA . ASN A 1 263 ? -27.991 -12.875 -24.518 1.00 60.28 263 ASN A CA 1
ATOM 2092 C C . ASN A 1 263 ? -27.614 -11.653 -25.374 1.00 60.28 263 ASN A C 1
ATOM 2094 O O . ASN A 1 263 ? -27.210 -11.822 -26.526 1.00 60.28 263 ASN A O 1
ATOM 2098 N N . GLN A 1 264 ? -27.675 -10.436 -24.822 1.00 62.12 264 GLN A N 1
ATOM 2099 C CA . GLN A 1 264 ? -27.203 -9.230 -25.514 1.00 62.12 264 GLN A CA 1
ATOM 2100 C C . GLN A 1 264 ? -25.680 -9.210 -25.687 1.00 62.12 264 GLN A C 1
ATOM 2102 O O . GLN A 1 264 ? -25.206 -8.868 -26.771 1.00 62.12 264 GLN A O 1
ATOM 2107 N N . TRP A 1 265 ? -24.909 -9.623 -24.673 1.00 61.78 265 TRP A N 1
ATOM 2108 C CA . TRP A 1 265 ? -23.447 -9.742 -24.787 1.00 61.78 265 TRP A CA 1
ATOM 2109 C C . TRP A 1 265 ? -23.045 -10.755 -25.860 1.00 61.78 265 TRP A C 1
ATOM 2111 O O . TRP A 1 265 ? -22.182 -10.475 -26.689 1.00 61.78 265 TRP A O 1
ATOM 2121 N N . ARG A 1 266 ? -23.738 -11.897 -25.911 1.00 61.34 266 ARG A N 1
ATOM 2122 C CA . ARG A 1 266 ? -23.487 -12.949 -26.905 1.00 61.34 266 ARG A CA 1
ATOM 2123 C C . ARG A 1 266 ? -23.793 -12.512 -28.339 1.00 61.34 266 ARG A C 1
ATOM 2125 O O . ARG A 1 266 ? -23.134 -12.963 -29.266 1.00 61.34 266 ARG A O 1
ATOM 2132 N N . MET A 1 267 ? -24.772 -11.625 -28.530 1.00 56.72 267 MET A N 1
ATOM 2133 C CA . MET A 1 267 ? -25.098 -11.062 -29.847 1.00 56.72 267 MET A CA 1
ATOM 2134 C C . MET A 1 267 ? -24.115 -9.979 -30.316 1.00 56.72 267 MET A C 1
ATOM 2136 O O . MET A 1 267 ? -24.107 -9.652 -31.502 1.00 56.72 267 MET A O 1
ATOM 2140 N N . ARG A 1 268 ? -23.290 -9.432 -29.415 1.00 62.16 268 ARG A N 1
ATOM 2141 C CA . ARG A 1 268 ? -22.268 -8.418 -29.725 1.00 62.16 268 ARG A CA 1
ATOM 2142 C C . ARG A 1 268 ? -20.853 -8.993 -29.870 1.00 62.16 268 ARG A C 1
ATOM 2144 O O . ARG A 1 268 ? -19.964 -8.256 -30.288 1.00 62.16 268 ARG A O 1
ATOM 2151 N N . GLU A 1 269 ? -20.629 -10.275 -29.562 1.00 59.75 269 GLU A N 1
ATOM 2152 C CA . GLU A 1 269 ? -19.351 -10.946 -29.841 1.00 59.75 269 GLU A CA 1
ATOM 2153 C C . GLU A 1 269 ? -19.120 -11.005 -31.368 1.00 59.75 269 GLU A C 1
ATOM 2155 O O . GLU A 1 269 ? -19.976 -11.517 -32.102 1.00 59.75 269 GLU A O 1
ATOM 2160 N N . PRO A 1 270 ? -17.983 -10.499 -31.888 1.00 53.59 270 PRO A N 1
ATOM 2161 C CA . PRO A 1 270 ? -17.647 -10.649 -33.297 1.00 53.59 270 PRO A CA 1
ATOM 2162 C C . PRO A 1 270 ? -17.591 -12.138 -33.637 1.00 53.59 270 PRO A C 1
ATOM 2164 O O . PRO A 1 270 ? -16.838 -12.890 -33.016 1.00 53.59 270 PRO A O 1
ATOM 2167 N N . ARG A 1 271 ? -18.378 -12.583 -34.627 1.00 54.81 271 ARG A N 1
ATOM 2168 C CA . ARG A 1 271 ? -18.271 -13.956 -35.138 1.00 54.81 271 ARG A CA 1
ATOM 2169 C C . ARG A 1 271 ? -16.824 -14.165 -35.576 1.00 54.81 271 ARG A C 1
ATOM 2171 O O . ARG A 1 271 ? -16.356 -13.453 -36.466 1.00 54.81 271 ARG A O 1
ATOM 2178 N N . GLN A 1 272 ? -16.119 -15.110 -34.951 1.00 53.31 272 GLN A N 1
ATOM 2179 C CA . GLN A 1 272 ? -14.809 -15.543 -35.432 1.00 53.31 272 GLN A CA 1
ATOM 2180 C C . GLN A 1 272 ? -14.968 -15.897 -36.914 1.00 53.31 272 GLN A C 1
ATOM 2182 O O . GLN A 1 272 ? -15.813 -16.723 -37.269 1.00 53.31 272 GLN A O 1
ATOM 2187 N N . LYS A 1 273 ? -14.242 -15.191 -37.789 1.00 49.12 273 LYS A N 1
ATOM 2188 C CA . LYS A 1 273 ? -14.276 -15.454 -39.229 1.00 49.12 273 LYS A CA 1
ATOM 2189 C C . LYS A 1 273 ? -13.865 -16.910 -39.436 1.00 49.12 273 LYS A C 1
ATOM 2191 O O . LYS A 1 273 ? -12.812 -17.320 -38.956 1.00 49.12 273 LYS A O 1
ATOM 2196 N N . ALA A 1 274 ? -14.722 -17.675 -40.111 1.00 47.16 274 ALA A N 1
ATOM 2197 C CA . ALA A 1 274 ? -14.417 -19.043 -40.502 1.00 47.16 274 ALA A CA 1
ATOM 2198 C C . ALA A 1 274 ? -13.092 -19.071 -41.290 1.00 47.16 274 ALA A C 1
ATOM 2200 O O . ALA A 1 274 ? -12.833 -18.129 -42.049 1.00 47.16 274 ALA A O 1
ATOM 2201 N N . PRO A 1 275 ? -12.249 -20.103 -41.115 1.00 49.09 275 PRO A N 1
ATOM 2202 C CA . PRO A 1 275 ? -11.019 -20.220 -41.881 1.00 49.09 275 PRO A CA 1
ATOM 2203 C C . PRO A 1 275 ? -11.355 -20.261 -43.374 1.00 49.09 275 PRO A C 1
ATOM 2205 O O . PRO A 1 275 ? -12.227 -21.013 -43.811 1.00 49.09 275 PRO A O 1
ATOM 2208 N N . ILE A 1 276 ? -10.683 -19.400 -44.136 1.00 49.59 276 ILE A N 1
ATOM 2209 C CA . ILE A 1 276 ? -10.785 -19.335 -45.594 1.00 49.59 276 ILE A CA 1
ATOM 2210 C C . ILE A 1 276 ? -10.263 -20.676 -46.132 1.00 49.59 276 ILE A C 1
ATOM 2212 O O . ILE A 1 276 ? -9.140 -21.048 -45.780 1.00 49.59 276 ILE A O 1
ATOM 2216 N N . PRO A 1 277 ? -11.037 -21.425 -46.937 1.00 53.44 277 PRO A N 1
ATOM 2217 C CA . PRO A 1 277 ? -10.535 -22.649 -47.533 1.00 53.44 277 PRO A CA 1
ATOM 2218 C C . PRO A 1 277 ? -9.441 -22.276 -48.533 1.00 53.44 277 PRO A C 1
ATOM 2220 O O . PRO A 1 277 ? -9.675 -21.511 -49.468 1.00 53.44 277 PRO A O 1
ATOM 2223 N N . VAL A 1 278 ? -8.237 -22.785 -48.291 1.00 56.31 278 VAL A N 1
ATOM 2224 C CA . VAL A 1 278 ? -7.130 -22.719 -49.242 1.00 56.31 278 VAL A CA 1
ATOM 2225 C C . VAL A 1 278 ? -7.470 -23.706 -50.356 1.00 56.31 278 VAL A C 1
ATOM 2227 O O . VAL A 1 278 ? -7.495 -24.914 -50.116 1.00 56.31 278 VAL A O 1
ATOM 2230 N N . GLY A 1 279 ? -7.834 -23.173 -51.521 1.00 59.00 279 GLY A N 1
ATOM 2231 C CA . GLY A 1 279 ? -7.988 -23.907 -52.777 1.00 59.00 279 GLY A CA 1
ATOM 2232 C C . GLY A 1 279 ? -6.815 -23.628 -53.696 1.00 59.00 279 GLY A C 1
ATOM 2233 O O . GLY A 1 279 ? -6.280 -22.498 -53.615 1.00 59.00 279 GLY A O 1
#

Mean predicted aligned error: 12.66 Å

pLDDT: mean 82.05, std 24.27, range [25.8, 98.81]

Organism: Prunus persica (NCBI:txid3760)

InterPro domains:
  IPR000195 Rab-GAP-TBC domain [PF00566] (82-257)
  IPR000195 Rab-GAP-TBC domain [PS50086] (77-279)
  IPR000195 Rab-GAP-TBC domain [SM00164] (74-278)
  IPR035969 Rab-GAP-TBC domain superfamily [SSF47923] (55-258)

Radius of gyration: 29.76 Å; Cα contacts (8 Å, |Δi|>4): 191; chains: 1; bounding box: 76×90×78 Å